Protein AF-A0A453GD63-F1 (afdb_monomer_lite)

pLDDT: mean 80.96, std 14.32, range [38.94, 97.94]

Organism: Aegilops tauschii subsp. strangulata (NCBI:txid200361)

Radius of gyration: 19.79 Å; chains: 1; bounding box: 45×37×70 Å

Structure (mmCIF, N/CA/C/O backbone):
data_AF-A0A453GD63-F1
#
_entry.id   AF-A0A453GD63-F1
#
loop_
_atom_site.group_PDB
_atom_site.id
_atom_site.type_symbol
_atom_site.label_atom_id
_atom_site.label_alt_id
_atom_site.label_comp_id
_atom_site.label_asym_id
_atom_site.label_entity_id
_atom_site.label_seq_id
_atom_site.pdbx_PDB_ins_code
_atom_site.Cartn_x
_atom_site.Cartn_y
_atom_site.Cartn_z
_atom_site.occupancy
_atom_site.B_iso_or_equiv
_atom_site.auth_seq_id
_atom_site.auth_comp_id
_atom_site.auth_asym_id
_atom_site.auth_atom_id
_atom_site.pdbx_PDB_model_num
ATOM 1 N N . ILE A 1 1 ? -10.190 11.606 -6.742 1.00 83.25 1 ILE A N 1
ATOM 2 C CA . ILE A 1 1 ? -8.767 11.688 -7.176 1.00 83.25 1 ILE A CA 1
ATOM 3 C C . ILE A 1 1 ? -8.035 10.387 -6.884 1.00 83.25 1 ILE A C 1
ATOM 5 O O . ILE A 1 1 ? -7.604 9.771 -7.841 1.00 83.25 1 ILE A O 1
ATOM 9 N N . LEU A 1 2 ? -7.949 9.932 -5.625 1.00 87.00 2 LEU A N 1
ATOM 10 C CA . LEU A 1 2 ? -7.254 8.677 -5.288 1.00 87.00 2 LEU A CA 1
ATOM 11 C C . LEU A 1 2 ? -7.749 7.470 -6.086 1.00 87.00 2 LEU A C 1
ATOM 13 O O . LEU A 1 2 ? -6.924 6.789 -6.671 1.00 87.00 2 LEU A O 1
ATOM 17 N N . HIS A 1 3 ? -9.067 7.285 -6.214 1.00 85.38 3 HIS A N 1
ATOM 18 C CA . HIS A 1 3 ? -9.626 6.236 -7.071 1.00 85.38 3 HIS A CA 1
ATOM 19 C C . HIS A 1 3 ? -9.090 6.304 -8.514 1.00 85.38 3 HIS A C 1
ATOM 21 O O . HIS A 1 3 ? -8.606 5.312 -9.027 1.00 85.38 3 HIS A O 1
ATOM 27 N N . PHE A 1 4 ? -9.053 7.482 -9.149 1.00 82.12 4 PHE A N 1
ATOM 28 C CA . PHE A 1 4 ? -8.477 7.629 -10.495 1.00 82.12 4 PHE A CA 1
ATOM 29 C C . PHE A 1 4 ? -6.975 7.328 -10.546 1.00 82.12 4 PHE A C 1
ATOM 31 O O . PHE A 1 4 ? -6.494 6.791 -11.537 1.00 82.12 4 PHE A O 1
ATOM 38 N N . ILE A 1 5 ? -6.235 7.673 -9.490 1.00 83.31 5 ILE A N 1
ATOM 39 C CA . ILE A 1 5 ? -4.812 7.342 -9.383 1.00 83.31 5 ILE A CA 1
ATOM 40 C C . ILE A 1 5 ? -4.626 5.831 -9.220 1.00 83.31 5 ILE A C 1
ATOM 42 O O . ILE A 1 5 ? -3.754 5.278 -9.867 1.00 83.31 5 ILE A O 1
ATOM 46 N N . HIS A 1 6 ? -5.446 5.148 -8.423 1.00 84.94 6 HIS A N 1
ATOM 47 C CA . HIS A 1 6 ? -5.398 3.690 -8.290 1.00 84.94 6 HIS A CA 1
ATOM 48 C C . HIS A 1 6 ? -5.798 2.990 -9.593 1.00 84.94 6 HIS A C 1
ATOM 50 O O . HIS A 1 6 ? -5.065 2.136 -10.079 1.00 84.94 6 HIS A O 1
ATOM 56 N N . MET A 1 7 ? -6.870 3.452 -10.236 1.00 78.50 7 MET A N 1
ATOM 57 C CA . MET A 1 7 ? -7.311 2.973 -11.546 1.00 78.50 7 MET A CA 1
ATOM 58 C C . MET A 1 7 ? -6.253 3.173 -12.631 1.00 78.50 7 MET A C 1
ATOM 60 O O . MET A 1 7 ? -6.129 2.338 -13.523 1.00 78.50 7 MET A O 1
ATOM 64 N N . ALA A 1 8 ? -5.448 4.242 -12.557 1.00 76.12 8 ALA A N 1
ATOM 65 C CA . ALA A 1 8 ? -4.337 4.436 -13.483 1.00 76.12 8 ALA A CA 1
ATOM 66 C C . ALA A 1 8 ? -3.312 3.296 -13.397 1.00 76.12 8 ALA A C 1
ATOM 68 O O . ALA A 1 8 ? -2.559 3.105 -14.349 1.00 76.12 8 ALA A O 1
ATOM 69 N N . TRP A 1 9 ? -3.293 2.521 -12.306 1.00 74.44 9 TRP A N 1
ATOM 70 C CA . TRP A 1 9 ? -2.456 1.341 -12.145 1.00 74.44 9 TRP A CA 1
ATOM 71 C C . TRP A 1 9 ? -3.028 0.051 -12.743 1.00 74.44 9 TRP A C 1
ATOM 73 O O . TRP A 1 9 ? -2.227 -0.842 -12.968 1.00 74.44 9 TRP A O 1
ATOM 83 N N . M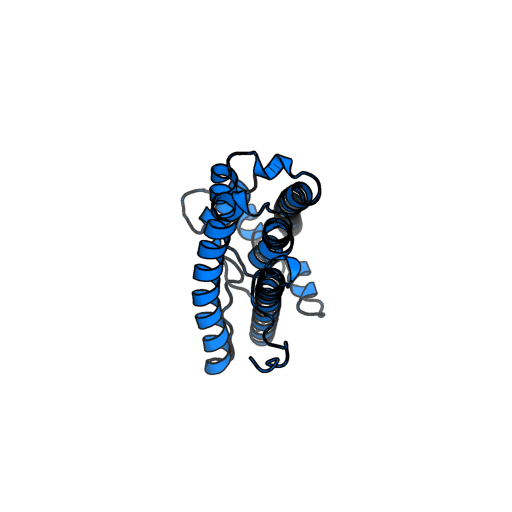ET A 1 10 ? -4.304 -0.026 -13.137 1.00 70.38 10 MET A N 1
ATOM 84 C CA . MET A 1 10 ? -4.915 -1.220 -13.761 1.00 70.38 10 MET A CA 1
ATOM 85 C C . MET A 1 10 ? -4.281 -1.595 -15.107 1.00 70.38 10 MET A C 1
ATOM 87 O O . MET A 1 10 ? -3.945 -0.720 -15.905 1.00 70.38 10 MET A O 1
ATOM 91 N N . ASP A 1 11 ? -4.149 -2.906 -15.367 1.00 57.91 11 ASP A N 1
ATOM 92 C CA . ASP A 1 11 ? -3.618 -3.460 -16.634 1.00 57.91 11 ASP A CA 1
ATOM 93 C C . ASP A 1 11 ? -4.591 -3.367 -17.808 1.00 57.91 11 ASP A C 1
ATOM 95 O O . ASP A 1 11 ? -4.340 -3.852 -18.909 1.00 57.91 11 ASP A O 1
ATOM 99 N N . HIS A 1 12 ? -5.793 -2.865 -17.569 1.00 53.25 12 HIS A N 1
ATOM 100 C CA . HIS A 1 12 ? -6.841 -3.034 -18.549 1.00 53.25 12 HIS A CA 1
ATOM 101 C C . HIS A 1 12 ? -6.707 -1.985 -19.645 1.00 53.25 12 HIS A C 1
ATOM 103 O O . HIS A 1 12 ? -6.589 -0.787 -19.387 1.00 53.25 12 HIS A O 1
ATOM 109 N N . SER A 1 13 ? -6.879 -2.462 -20.874 1.00 50.16 13 SER A N 1
ATOM 110 C CA . SER A 1 13 ? -7.232 -1.746 -22.104 1.00 50.16 13 SER A CA 1
ATOM 111 C C . SER A 1 13 ? -8.430 -0.779 -21.989 1.00 50.16 13 SER A C 1
ATOM 113 O O . SER A 1 13 ? -8.969 -0.346 -23.001 1.00 50.16 13 SER A O 1
ATOM 115 N N . ALA A 1 14 ? -8.905 -0.481 -20.777 1.00 47.62 14 ALA A N 1
ATOM 116 C CA . ALA A 1 14 ? -10.028 0.398 -20.487 1.00 47.62 14 ALA A CA 1
ATOM 117 C C . ALA A 1 14 ? -9.675 1.883 -20.657 1.00 47.62 14 ALA A C 1
ATOM 119 O O . ALA A 1 14 ? -10.577 2.703 -20.811 1.00 47.62 14 ALA A O 1
ATOM 120 N N . TYR A 1 15 ? -8.384 2.232 -20.661 1.00 55.31 15 TYR A N 1
ATOM 121 C CA . TYR A 1 15 ? -7.928 3.598 -20.885 1.00 55.31 15 TYR A CA 1
ATOM 122 C C . TYR A 1 15 ? -6.709 3.602 -21.807 1.00 55.31 15 TYR A C 1
ATOM 124 O O . TYR A 1 15 ? -5.664 3.055 -21.455 1.00 55.31 15 TYR A O 1
ATOM 132 N N . ASP A 1 16 ? -6.830 4.266 -22.961 1.00 67.19 16 ASP A N 1
ATOM 133 C CA . ASP A 1 16 ? -5.705 4.654 -23.822 1.00 67.19 16 ASP A CA 1
ATOM 134 C C . ASP A 1 16 ? -4.860 5.714 -23.093 1.00 67.19 16 ASP A C 1
ATOM 136 O O . ASP A 1 16 ? -4.880 6.910 -23.401 1.00 67.19 16 ASP A O 1
ATOM 140 N N . LEU A 1 17 ? -4.155 5.292 -22.038 1.00 74.75 17 LEU A N 1
ATOM 141 C CA . LEU A 1 17 ? -3.182 6.141 -21.371 1.00 74.75 17 LEU A CA 1
ATOM 142 C C . LEU A 1 17 ? -2.052 6.434 -22.363 1.00 74.75 17 LEU A C 1
ATOM 144 O O . LEU A 1 17 ? -1.488 5.496 -22.932 1.00 74.75 17 LEU A O 1
ATOM 148 N N . PRO A 1 18 ? -1.665 7.710 -22.541 1.00 82.31 18 PRO A N 1
ATOM 149 C CA . PRO A 1 18 ? -0.518 8.050 -23.366 1.00 82.31 18 PRO A CA 1
ATOM 150 C C . PRO A 1 18 ? 0.725 7.279 -22.913 1.00 82.31 18 PRO A C 1
ATOM 152 O O . PRO A 1 18 ? 0.955 7.141 -21.710 1.00 82.31 18 PRO A O 1
ATOM 155 N N . GLU A 1 19 ? 1.563 6.847 -23.857 1.00 79.38 19 GLU A N 1
ATOM 156 C CA . GLU A 1 19 ? 2.767 6.045 -23.579 1.00 79.38 19 GLU A CA 1
ATOM 157 C C . GLU A 1 19 ? 3.659 6.673 -22.497 1.00 79.38 19 GLU A C 1
ATOM 159 O O . GLU A 1 19 ? 4.180 5.997 -21.615 1.00 79.38 19 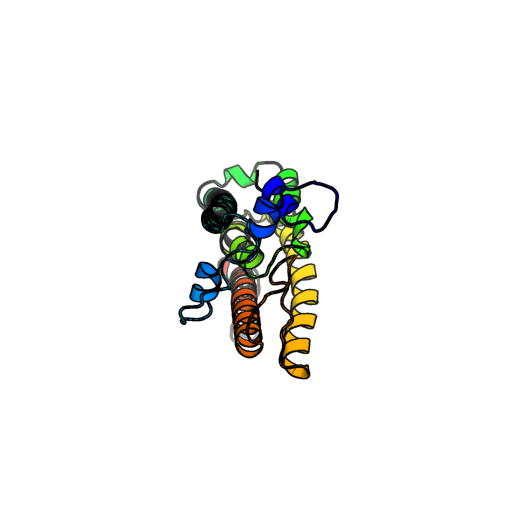GLU A O 1
ATOM 164 N N . ILE A 1 20 ? 3.751 8.004 -22.487 1.00 80.75 20 ILE A N 1
ATOM 165 C CA . ILE A 1 20 ? 4.497 8.742 -21.467 1.00 80.75 20 ILE A CA 1
ATOM 166 C C . ILE A 1 20 ? 3.957 8.521 -20.042 1.00 80.75 20 ILE A C 1
ATOM 168 O O . ILE A 1 20 ? 4.738 8.451 -19.100 1.00 80.75 20 ILE A O 1
ATOM 172 N N . VAL A 1 21 ? 2.637 8.377 -19.876 1.00 80.25 21 VAL A N 1
ATOM 173 C CA . VAL A 1 21 ? 1.991 8.094 -18.585 1.00 80.25 21 VAL A CA 1
ATOM 174 C C . VAL A 1 21 ? 2.174 6.627 -18.214 1.00 80.25 21 VAL A C 1
ATOM 176 O O . VAL A 1 21 ? 2.481 6.340 -17.060 1.00 80.25 21 VAL A O 1
ATOM 179 N N . ARG A 1 22 ? 2.067 5.703 -19.181 1.00 78.38 22 ARG A N 1
ATOM 180 C CA . ARG A 1 22 ? 2.387 4.284 -18.959 1.00 78.38 22 ARG A CA 1
ATOM 181 C C . ARG A 1 22 ? 3.817 4.103 -18.450 1.00 78.38 22 ARG A C 1
ATOM 183 O O . ARG A 1 22 ? 4.006 3.439 -17.437 1.00 78.38 22 ARG A O 1
ATOM 190 N N . ARG A 1 23 ? 4.803 4.746 -19.086 1.00 77.44 23 ARG A N 1
ATOM 191 C CA . ARG A 1 23 ? 6.208 4.707 -18.639 1.00 77.44 23 ARG A CA 1
ATOM 192 C C . ARG A 1 23 ? 6.407 5.405 -17.296 1.00 77.44 23 ARG A C 1
ATOM 194 O O . ARG A 1 23 ? 7.174 4.918 -16.478 1.00 77.44 23 ARG A O 1
ATOM 201 N N . ALA A 1 24 ? 5.692 6.500 -17.037 1.00 80.50 24 ALA A N 1
ATOM 202 C CA . ALA A 1 24 ? 5.795 7.244 -15.781 1.00 80.50 24 ALA A CA 1
ATOM 203 C C . ALA A 1 24 ? 5.256 6.487 -14.558 1.00 80.50 24 ALA A C 1
ATOM 205 O O . ALA A 1 24 ? 5.581 6.851 -13.429 1.00 80.50 24 ALA A O 1
ATOM 206 N N . LYS A 1 25 ? 4.440 5.446 -14.764 1.00 76.31 25 LYS A N 1
ATOM 207 C CA . LYS A 1 25 ? 4.042 4.533 -13.688 1.00 76.31 25 LYS A CA 1
ATOM 208 C C . LYS A 1 25 ? 5.210 3.681 -13.201 1.00 76.31 25 LYS A C 1
ATOM 210 O O . LYS A 1 25 ? 5.162 3.252 -12.063 1.00 76.31 25 LYS A O 1
ATOM 215 N N . LEU A 1 26 ? 6.218 3.413 -14.033 1.00 74.31 26 LEU A N 1
ATOM 216 C CA . LEU A 1 26 ? 7.343 2.550 -13.673 1.00 74.31 26 LEU A CA 1
ATOM 217 C C . LEU A 1 26 ? 8.236 3.217 -12.619 1.00 74.31 26 LEU A C 1
ATOM 219 O O . LEU A 1 26 ? 8.368 4.443 -12.586 1.00 74.31 26 LEU A O 1
ATOM 223 N N . MET A 1 27 ? 8.889 2.398 -11.788 1.00 70.44 27 MET A N 1
ATOM 224 C CA . MET A 1 27 ? 9.898 2.883 -10.845 1.00 70.44 27 MET A CA 1
ATOM 225 C C . MET A 1 27 ? 11.015 3.608 -11.600 1.00 70.44 27 MET A C 1
ATOM 227 O O . MET A 1 27 ? 11.624 3.035 -12.506 1.00 70.44 27 MET A O 1
ATOM 231 N N . SER A 1 28 ? 11.310 4.852 -11.227 1.00 68.88 28 SER A N 1
ATOM 232 C CA . SER A 1 28 ? 12.388 5.602 -11.867 1.00 68.88 28 SER A CA 1
ATOM 233 C C . SER A 1 28 ? 13.764 5.153 -11.371 1.00 68.88 28 SER A C 1
ATOM 235 O O . SER A 1 28 ? 13.905 4.545 -10.307 1.00 68.88 28 SER A O 1
ATOM 237 N N . THR A 1 29 ? 14.816 5.474 -12.129 1.00 66.25 29 THR A N 1
ATOM 238 C CA . THR A 1 29 ? 16.216 5.238 -11.719 1.00 66.25 29 THR A CA 1
ATOM 239 C C . THR A 1 29 ? 16.514 5.806 -10.337 1.00 66.25 29 THR A C 1
ATOM 241 O O . THR A 1 29 ? 17.193 5.164 -9.536 1.00 66.25 29 THR A O 1
ATOM 244 N N . MET A 1 30 ? 15.979 6.994 -10.049 1.00 66.69 30 MET A N 1
ATOM 245 C CA . MET A 1 30 ? 16.125 7.662 -8.761 1.00 66.69 30 MET A CA 1
ATOM 246 C C . MET A 1 30 ? 15.518 6.819 -7.639 1.00 66.69 30 MET A C 1
ATOM 248 O O . MET A 1 30 ? 16.145 6.622 -6.604 1.00 66.69 30 MET A O 1
ATOM 252 N N . GLU A 1 31 ? 14.331 6.260 -7.845 1.00 69.75 31 GLU A N 1
ATOM 253 C CA . GLU A 1 31 ? 13.689 5.399 -6.853 1.00 69.75 31 GLU A CA 1
ATOM 254 C C . GLU A 1 31 ? 14.456 4.096 -6.657 1.00 69.75 31 GLU A C 1
ATOM 256 O O . GLU A 1 31 ? 14.734 3.728 -5.518 1.00 69.75 31 GLU A O 1
ATOM 261 N N . ILE A 1 32 ? 14.894 3.451 -7.740 1.00 72.19 32 ILE A N 1
ATOM 262 C CA . ILE A 1 32 ? 15.748 2.259 -7.658 1.00 72.19 32 ILE A CA 1
ATOM 263 C C . ILE A 1 32 ? 17.015 2.575 -6.854 1.00 72.19 32 ILE A C 1
ATOM 265 O O . ILE A 1 32 ? 17.428 1.758 -6.033 1.00 72.19 32 ILE A O 1
ATOM 269 N N . SER A 1 33 ? 17.592 3.773 -7.014 1.00 68.62 33 SER A N 1
ATOM 270 C CA . SER A 1 33 ? 18.778 4.192 -6.257 1.00 68.62 33 SER A CA 1
ATOM 271 C C . SER A 1 33 ? 18.527 4.362 -4.750 1.00 68.62 33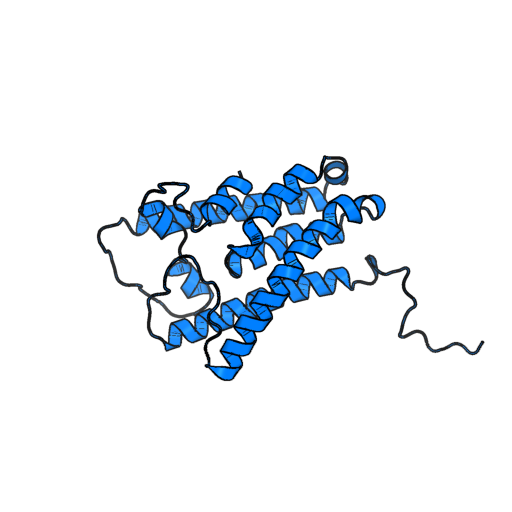 SER A C 1
ATOM 273 O O . SER A 1 33 ? 19.447 4.217 -3.947 1.00 68.62 33 SER A O 1
ATOM 275 N N . THR A 1 34 ? 17.275 4.599 -4.331 1.00 73.25 34 THR A N 1
ATOM 276 C CA . THR A 1 34 ? 16.920 4.618 -2.897 1.00 73.25 34 THR A CA 1
ATOM 277 C C . THR A 1 34 ? 16.924 3.223 -2.271 1.00 73.25 34 THR A C 1
ATOM 279 O O . THR A 1 34 ? 17.143 3.101 -1.068 1.00 73.25 34 THR A O 1
ATOM 282 N N . PHE A 1 35 ? 16.716 2.175 -3.075 1.00 71.56 35 PHE A N 1
ATOM 283 C CA . PHE A 1 35 ? 16.782 0.776 -2.638 1.00 71.56 35 PHE A CA 1
ATOM 284 C C . PHE A 1 35 ? 18.181 0.180 -2.821 1.00 71.56 35 PHE A C 1
ATOM 286 O O . PHE A 1 35 ? 18.656 -0.601 -2.001 1.00 71.56 35 PHE A O 1
ATOM 293 N N . LEU A 1 36 ? 18.855 0.556 -3.904 1.00 72.31 36 LEU A N 1
ATOM 294 C CA . LEU A 1 36 ? 20.179 0.093 -4.282 1.00 72.31 36 LEU A CA 1
ATOM 295 C C . LEU A 1 36 ? 21.100 1.312 -4.270 1.00 72.31 36 LEU A C 1
ATOM 297 O O . LEU A 1 36 ? 21.053 2.088 -5.213 1.00 72.31 36 LEU A O 1
ATOM 301 N N . ALA A 1 37 ? 21.918 1.485 -3.229 1.00 60.91 37 ALA A N 1
ATOM 302 C CA . ALA A 1 37 ? 22.770 2.663 -2.980 1.00 60.91 37 ALA A CA 1
ATOM 303 C C . ALA A 1 37 ? 23.876 2.958 -4.037 1.00 60.91 37 ALA A C 1
ATOM 305 O O . ALA A 1 37 ? 24.914 3.532 -3.718 1.00 60.91 37 ALA A O 1
ATOM 306 N N . GLU A 1 38 ? 23.686 2.563 -5.294 1.00 57.41 38 GLU A N 1
ATOM 307 C CA . GLU A 1 38 ? 24.621 2.673 -6.408 1.00 57.41 38 GLU A CA 1
ATOM 308 C C . GLU A 1 38 ? 24.034 3.542 -7.532 1.00 57.41 38 GLU A C 1
ATOM 310 O O . GLU A 1 38 ? 22.848 3.455 -7.858 1.00 57.41 38 GLU A O 1
ATOM 315 N N . ASN A 1 39 ? 24.889 4.355 -8.164 1.00 49.41 39 ASN A N 1
ATOM 316 C CA . ASN A 1 39 ? 24.538 5.163 -9.333 1.00 49.41 39 ASN A CA 1
ATOM 317 C C . ASN A 1 39 ? 24.128 4.252 -10.499 1.00 49.41 39 ASN A C 1
ATOM 319 O O . ASN A 1 39 ? 24.974 3.660 -11.168 1.00 49.41 39 ASN A O 1
ATOM 323 N N . ASN A 1 40 ? 22.824 4.153 -10.747 1.00 47.44 40 ASN A N 1
ATOM 324 C CA . ASN A 1 40 ? 22.262 3.381 -11.847 1.00 47.44 40 ASN A CA 1
ATOM 325 C C . ASN A 1 40 ? 21.732 4.330 -12.924 1.00 47.44 40 ASN A C 1
ATOM 327 O O . ASN A 1 40 ? 20.628 4.860 -12.817 1.00 47.44 40 ASN A O 1
ATOM 331 N N . THR A 1 41 ? 22.505 4.520 -13.989 1.00 45.34 41 THR A N 1
ATOM 332 C CA . THR A 1 41 ? 21.972 4.951 -15.282 1.00 45.34 41 THR A CA 1
ATOM 333 C C . THR A 1 41 ? 21.250 3.757 -15.914 1.00 45.34 41 THR A C 1
ATOM 335 O O . THR A 1 41 ? 21.889 2.810 -16.368 1.00 45.34 41 THR A O 1
ATOM 338 N N . LEU A 1 42 ? 19.911 3.767 -15.913 1.00 45.22 42 LEU A N 1
ATOM 339 C CA . LEU A 1 42 ? 19.145 2.982 -16.892 1.00 45.22 42 LEU A CA 1
ATOM 340 C C . LEU A 1 42 ? 19.432 3.555 -18.293 1.00 45.22 42 LEU A C 1
ATOM 342 O O . LEU A 1 42 ? 19.750 4.744 -18.391 1.00 45.22 42 LEU A O 1
ATOM 346 N N . PRO A 1 43 ? 19.386 2.735 -19.358 1.00 45.38 43 PRO A N 1
ATOM 347 C CA . PRO A 1 43 ? 19.769 3.173 -20.693 1.00 45.38 43 PRO A CA 1
ATOM 348 C C . PRO A 1 43 ? 18.922 4.360 -21.161 1.00 45.38 43 PRO A C 1
ATOM 350 O O . PRO A 1 43 ? 17.713 4.423 -20.940 1.00 45.38 43 PRO A O 1
ATOM 353 N N . ASP A 1 44 ? 19.613 5.311 -21.781 1.00 45.78 44 ASP A N 1
ATOM 354 C CA . ASP A 1 44 ? 19.074 6.560 -22.298 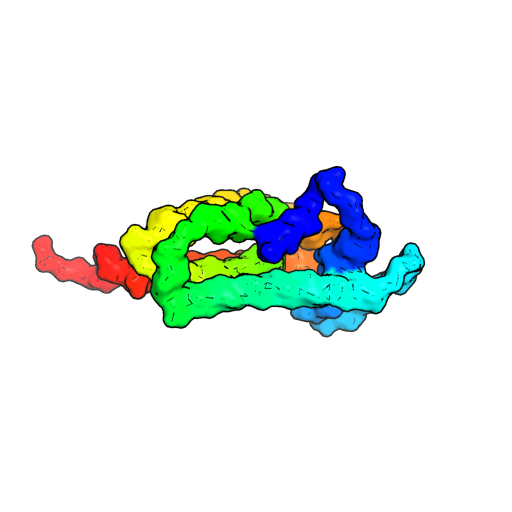1.00 45.78 44 ASP A CA 1
ATOM 355 C C . ASP A 1 44 ? 18.222 6.296 -23.557 1.00 45.78 44 ASP A C 1
ATOM 357 O O . ASP A 1 44 ? 18.706 5.740 -24.540 1.00 45.78 44 ASP A O 1
ATOM 361 N N . ASN A 1 45 ? 16.957 6.716 -23.482 1.00 47.50 45 ASN A N 1
ATOM 362 C CA . ASN A 1 45 ? 16.022 7.058 -24.561 1.00 47.50 45 ASN A CA 1
ATOM 363 C C . ASN A 1 45 ? 15.752 6.077 -25.728 1.00 47.50 45 ASN A C 1
ATOM 365 O O . ASN A 1 45 ? 16.405 6.120 -26.767 1.00 47.50 45 ASN A O 1
ATOM 369 N N . ASP A 1 46 ? 14.572 5.441 -25.680 1.00 54.94 46 ASP A N 1
ATOM 370 C CA . ASP A 1 46 ? 13.819 4.968 -26.863 1.00 54.94 46 ASP A CA 1
ATOM 371 C C . ASP A 1 46 ? 12.967 6.095 -27.509 1.00 54.94 46 ASP A C 1
ATOM 373 O O . ASP A 1 46 ? 11.876 5.856 -28.026 1.00 54.94 46 ASP A O 1
ATOM 377 N N . GLY A 1 47 ? 13.405 7.358 -27.421 1.00 57.75 47 GLY A N 1
ATOM 378 C CA . GLY A 1 47 ? 12.716 8.517 -28.015 1.00 57.75 47 GLY A CA 1
ATOM 379 C C . GLY A 1 47 ? 11.567 9.135 -27.198 1.00 57.75 47 GLY A C 1
ATOM 380 O O . GLY A 1 47 ? 10.932 10.077 -27.674 1.00 57.75 47 GLY A O 1
ATOM 381 N N . VAL A 1 48 ? 11.300 8.663 -25.974 1.00 64.50 48 VAL A N 1
ATOM 382 C CA . VAL A 1 48 ? 10.329 9.280 -25.047 1.00 64.50 48 VAL A CA 1
ATOM 383 C C . VAL A 1 48 ? 11.071 10.129 -24.019 1.00 64.50 48 VAL A C 1
ATOM 385 O O . VAL A 1 48 ? 11.859 9.588 -23.257 1.00 64.50 48 VAL A O 1
ATOM 388 N N . ASP A 1 49 ? 10.759 11.429 -23.955 1.00 77.38 49 ASP A N 1
ATOM 389 C CA . ASP A 1 49 ? 11.336 12.426 -23.036 1.00 77.38 49 ASP A CA 1
ATOM 390 C C . ASP A 1 49 ? 11.426 11.925 -21.577 1.00 77.38 49 ASP A C 1
ATOM 392 O O . ASP A 1 49 ? 10.478 12.040 -20.795 1.00 77.38 49 ASP A O 1
ATOM 396 N N . ALA A 1 50 ? 12.580 11.351 -21.221 1.00 75.19 50 ALA A N 1
ATOM 397 C CA . ALA A 1 50 ? 12.828 10.709 -19.932 1.00 75.19 50 ALA A CA 1
ATOM 398 C C . ALA A 1 50 ? 12.693 11.682 -18.750 1.00 75.19 50 ALA A C 1
ATOM 400 O O . ALA A 1 50 ? 12.207 11.297 -17.686 1.00 75.19 50 ALA A O 1
ATOM 401 N N . ILE A 1 51 ? 13.057 12.954 -18.951 1.00 79.19 51 ILE A N 1
ATOM 402 C CA . ILE A 1 51 ? 12.898 14.014 -17.946 1.00 79.19 51 ILE A CA 1
ATOM 403 C C . ILE A 1 51 ? 11.412 14.215 -17.663 1.00 79.19 51 ILE A C 1
ATOM 405 O O . ILE A 1 51 ? 10.983 14.274 -16.508 1.00 79.19 51 ILE A O 1
ATOM 409 N N . ARG A 1 52 ? 10.602 14.289 -18.720 1.00 82.81 52 ARG A N 1
ATOM 410 C CA . ARG A 1 52 ? 9.156 14.450 -18.588 1.00 82.81 52 ARG A CA 1
ATOM 411 C C . ARG A 1 52 ? 8.484 13.206 -18.004 1.00 82.81 52 ARG A C 1
ATOM 413 O O . ARG A 1 52 ? 7.561 13.363 -17.208 1.00 82.81 52 ARG A O 1
ATOM 420 N N . VAL A 1 53 ? 8.943 11.999 -18.341 1.00 82.56 53 VAL A N 1
ATOM 421 C CA . VAL A 1 53 ? 8.470 10.741 -17.729 1.00 82.56 53 VAL A CA 1
ATOM 422 C C . VAL A 1 53 ? 8.721 10.741 -16.219 1.00 82.56 53 VAL A C 1
ATOM 424 O O . VAL A 1 53 ? 7.782 10.525 -15.454 1.00 82.56 53 VAL A O 1
ATOM 427 N N . ASP A 1 54 ? 9.945 11.048 -15.776 1.00 79.88 54 ASP A N 1
ATOM 428 C CA . ASP A 1 54 ? 10.288 11.082 -14.345 1.00 79.88 54 ASP A CA 1
ATOM 429 C C . ASP A 1 54 ? 9.514 12.177 -13.591 1.00 79.88 54 ASP A C 1
ATOM 431 O O . ASP A 1 54 ? 9.008 11.948 -12.486 1.00 79.88 54 ASP A O 1
ATOM 435 N N . ALA A 1 55 ? 9.324 13.345 -14.215 1.00 85.06 55 ALA A N 1
ATOM 436 C CA . ALA A 1 55 ? 8.516 14.423 -13.651 1.00 85.06 55 ALA A CA 1
ATOM 437 C C . ALA A 1 55 ? 7.042 14.013 -13.471 1.00 85.06 55 ALA A C 1
ATOM 439 O O . ALA A 1 55 ? 6.449 14.293 -12.424 1.00 85.06 55 ALA A O 1
ATOM 440 N N . ILE A 1 56 ? 6.452 13.324 -14.458 1.00 86.56 56 ILE A N 1
ATOM 441 C CA . ILE A 1 56 ? 5.082 12.796 -14.363 1.00 86.56 56 ILE A CA 1
ATOM 442 C C . ILE A 1 56 ? 5.004 11.730 -13.269 1.00 86.56 56 ILE A C 1
ATOM 444 O O . ILE A 1 56 ? 4.114 11.815 -12.422 1.00 86.56 56 ILE A O 1
ATOM 448 N N . GLY A 1 57 ? 5.940 10.778 -13.229 1.00 82.94 57 GLY A N 1
ATOM 449 C CA . GLY A 1 57 ? 5.957 9.714 -12.220 1.00 82.94 57 GLY A CA 1
ATOM 450 C C . GLY A 1 57 ? 6.061 10.283 -10.807 1.00 82.94 57 GLY A C 1
ATOM 451 O O . GLY A 1 57 ? 5.265 9.958 -9.924 1.00 82.94 57 GLY A O 1
ATOM 452 N N . THR A 1 58 ? 6.957 11.252 -10.613 1.00 85.75 58 THR A N 1
ATOM 453 C CA . THR A 1 58 ? 7.090 11.996 -9.355 1.00 85.75 58 THR A CA 1
ATOM 454 C C . THR A 1 58 ? 5.804 12.732 -8.982 1.00 85.75 58 THR A C 1
ATOM 456 O O . THR A 1 58 ? 5.417 12.736 -7.812 1.00 85.75 58 THR A O 1
ATOM 459 N N . CYS A 1 59 ? 5.117 13.342 -9.949 1.00 88.75 59 CYS A N 1
ATOM 460 C CA . CYS A 1 59 ? 3.845 14.020 -9.713 1.00 88.75 59 CYS A CA 1
ATOM 461 C C . CYS A 1 59 ? 2.745 13.039 -9.276 1.00 88.75 59 CYS A C 1
ATOM 463 O O . CYS A 1 59 ? 2.100 13.267 -8.251 1.00 88.75 59 CYS A O 1
ATOM 465 N N . LEU A 1 60 ? 2.578 11.919 -9.989 1.00 87.06 60 LEU A N 1
ATOM 466 C CA . LEU A 1 60 ? 1.589 10.884 -9.663 1.00 87.06 60 LEU A CA 1
ATOM 467 C C . LEU A 1 60 ? 1.801 10.335 -8.247 1.00 87.06 60 LEU A C 1
ATOM 469 O O . LEU A 1 60 ? 0.851 10.254 -7.465 1.00 87.06 60 LEU A O 1
ATOM 473 N N . ARG A 1 61 ? 3.055 10.044 -7.878 1.00 86.44 61 ARG A N 1
ATOM 474 C CA . ARG A 1 61 ? 3.408 9.599 -6.521 1.00 86.44 61 ARG A CA 1
ATOM 475 C C . ARG A 1 61 ? 3.099 10.643 -5.462 1.00 86.44 61 ARG A C 1
ATOM 477 O O . ARG A 1 61 ? 2.523 10.300 -4.434 1.00 86.44 61 ARG A O 1
ATOM 484 N N . LYS A 1 62 ? 3.438 11.912 -5.710 1.00 90.25 62 LYS A N 1
ATOM 485 C CA . LYS A 1 62 ? 3.132 13.006 -4.777 1.00 90.25 62 LYS A CA 1
ATOM 486 C C . LYS A 1 62 ? 1.629 13.142 -4.562 1.00 90.25 62 LYS A C 1
ATOM 488 O O . LYS A 1 62 ? 1.200 13.178 -3.418 1.00 90.25 62 LYS A O 1
ATOM 493 N N . ILE A 1 63 ? 0.829 13.144 -5.631 1.00 91.25 63 ILE A N 1
ATOM 494 C CA . ILE A 1 63 ? -0.640 13.202 -5.533 1.00 91.25 63 ILE A CA 1
ATOM 495 C C . ILE A 1 63 ? -1.164 12.042 -4.678 1.00 91.25 63 ILE A C 1
ATOM 497 O O . ILE A 1 63 ? -1.973 12.256 -3.773 1.00 91.25 63 ILE A O 1
ATOM 501 N N . ARG A 1 64 ? -0.673 10.826 -4.941 1.00 90.06 64 ARG A N 1
ATOM 502 C CA . ARG A 1 64 ? -1.028 9.608 -4.206 1.00 90.06 64 ARG A CA 1
ATOM 503 C C . ARG A 1 64 ? -0.704 9.722 -2.714 1.00 90.06 64 ARG A C 1
ATOM 505 O O . ARG A 1 64 ? -1.592 9.605 -1.876 1.00 90.06 64 ARG A O 1
ATOM 512 N N . GLU A 1 65 ? 0.555 9.991 -2.384 1.00 92.38 65 GLU A N 1
ATOM 513 C CA . GLU A 1 65 ? 1.042 10.061 -1.002 1.00 92.38 65 GLU A CA 1
ATOM 514 C C . GLU A 1 65 ? 0.417 11.222 -0.225 1.00 92.38 65 GLU A C 1
ATOM 516 O O . GLU A 1 65 ? 0.085 11.071 0.949 1.00 92.38 65 GLU A O 1
ATOM 521 N N . THR A 1 66 ? 0.194 12.369 -0.874 1.00 95.06 66 THR A N 1
ATOM 522 C CA . THR A 1 66 ? -0.571 13.471 -0.281 1.00 95.06 66 THR A CA 1
ATOM 523 C C . THR A 1 66 ? -2.000 13.037 0.028 1.00 95.06 66 THR A C 1
ATOM 525 O O . THR A 1 66 ? -2.476 13.308 1.126 1.00 95.06 66 THR A O 1
ATOM 528 N N . GLY A 1 67 ? -2.671 12.324 -0.880 1.00 93.62 67 GLY A N 1
ATOM 529 C CA . GLY A 1 67 ? -4.014 11.801 -0.625 1.00 93.62 67 GLY A CA 1
ATOM 530 C C . GLY A 1 67 ? -4.063 10.854 0.578 1.00 93.62 67 GLY A C 1
ATOM 531 O O . GLY A 1 67 ? -4.933 11.007 1.433 1.00 93.62 67 GLY A O 1
ATOM 532 N N . TYR A 1 68 ? -3.101 9.935 0.697 1.00 94.50 68 TYR A N 1
ATOM 533 C CA . TYR A 1 68 ? -3.007 9.030 1.850 1.00 94.50 68 TYR A CA 1
ATOM 534 C C . TYR A 1 68 ? -2.768 9.768 3.158 1.00 94.50 68 TYR A C 1
ATOM 536 O O . TYR A 1 68 ? -3.456 9.507 4.145 1.00 94.50 68 TYR A O 1
ATOM 544 N N . ASN A 1 69 ? -1.839 10.726 3.144 1.00 94.44 69 ASN A N 1
ATOM 545 C CA . ASN A 1 69 ? -1.550 11.567 4.297 1.00 94.44 69 ASN A CA 1
ATOM 546 C C . ASN A 1 69 ? -2.770 12.370 4.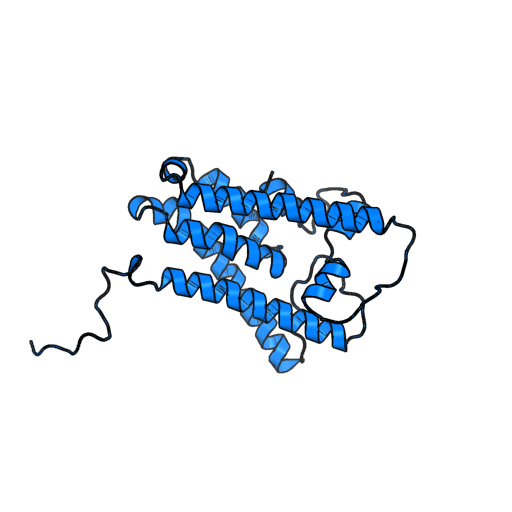737 1.00 94.44 69 ASN A C 1
ATOM 548 O O . ASN A 1 69 ? -3.030 12.452 5.931 1.00 94.44 69 ASN A O 1
ATOM 552 N N . VAL A 1 70 ? -3.535 12.943 3.803 1.00 92.75 70 VAL A N 1
ATOM 553 C CA . VAL A 1 70 ? -4.759 13.684 4.140 1.00 92.75 70 VAL A CA 1
ATOM 554 C C . VAL A 1 70 ? -5.756 12.773 4.852 1.00 92.75 70 VAL A C 1
ATOM 556 O O . VAL A 1 70 ? -6.252 13.153 5.907 1.00 92.75 70 VAL A O 1
ATOM 559 N N . ILE A 1 71 ? -5.996 11.557 4.348 1.00 91.25 71 ILE A N 1
ATOM 560 C CA . ILE A 1 71 ? -6.907 10.605 5.008 1.00 91.25 71 ILE A CA 1
ATOM 561 C C . ILE A 1 71 ? -6.391 10.235 6.405 1.00 91.25 71 ILE A C 1
ATOM 563 O O . ILE A 1 71 ? -7.149 10.295 7.374 1.00 91.25 71 ILE A O 1
ATOM 567 N N . GLY A 1 72 ? -5.103 9.903 6.531 1.00 92.81 72 GLY A N 1
ATOM 568 C CA . GLY A 1 72 ? -4.505 9.549 7.818 1.00 92.81 72 GLY A CA 1
ATOM 569 C C . GLY A 1 72 ? -4.535 10.690 8.838 1.00 92.81 72 GLY A C 1
ATOM 570 O O . GLY A 1 72 ? -4.818 10.471 10.016 1.00 92.81 72 GLY A O 1
ATOM 571 N N . LEU A 1 73 ? -4.305 11.926 8.389 1.00 91.62 73 LEU A N 1
ATOM 572 C CA . LEU A 1 73 ? -4.417 13.122 9.222 1.00 91.62 73 LEU A CA 1
ATOM 573 C C . LEU A 1 73 ? -5.861 13.385 9.640 1.00 91.62 73 LEU A C 1
ATOM 575 O O . LEU A 1 73 ? -6.091 13.717 10.800 1.00 91.62 73 LEU A O 1
ATOM 579 N N . CYS A 1 74 ? -6.830 13.208 8.741 1.00 90.31 74 CYS A N 1
ATOM 580 C CA . CYS A 1 74 ? -8.241 13.330 9.090 1.00 90.31 74 CYS A CA 1
ATOM 581 C C . CYS A 1 74 ? -8.640 12.315 10.167 1.00 90.31 74 CYS A C 1
ATOM 583 O O . CYS A 1 74 ? -9.283 12.712 11.133 1.00 90.31 74 CYS A O 1
ATOM 585 N N . ALA A 1 75 ? -8.192 11.058 10.058 1.00 89.81 75 ALA A N 1
ATOM 586 C CA . ALA A 1 75 ? -8.425 10.035 11.080 1.00 89.81 75 ALA A CA 1
ATOM 587 C C . ALA A 1 75 ? -7.854 10.434 12.453 1.00 89.81 75 ALA A C 1
ATOM 589 O O . ALA A 1 75 ? -8.507 10.234 13.472 1.00 89.81 75 ALA A O 1
ATOM 590 N N . ASN A 1 76 ? -6.658 11.029 12.480 1.00 85.94 76 ASN A N 1
ATOM 591 C CA . ASN A 1 76 ? -5.976 11.428 13.714 1.00 85.94 76 ASN A CA 1
ATOM 592 C C . ASN A 1 76 ? -6.571 12.698 14.358 1.00 85.94 76 ASN A C 1
ATOM 594 O O . ASN A 1 76 ? -6.765 12.761 15.569 1.00 85.94 76 ASN A O 1
ATOM 598 N N . VAL A 1 77 ? -6.853 13.731 13.558 1.00 79.31 77 VAL A N 1
ATOM 599 C CA . VAL A 1 77 ? -7.205 15.074 14.058 1.00 79.31 77 VAL A CA 1
ATOM 600 C C . VAL A 1 77 ? -8.712 15.245 14.263 1.00 79.31 77 VAL A C 1
ATOM 602 O O . VAL A 1 77 ? -9.129 15.996 15.144 1.00 79.31 77 VAL A O 1
ATOM 605 N N . GLY A 1 78 ? -9.546 14.569 13.468 1.00 65.69 78 GLY A N 1
ATOM 606 C CA . GLY A 1 78 ? -10.989 14.787 13.459 1.00 65.69 78 GLY A CA 1
ATOM 607 C C . GLY A 1 78 ? -11.767 13.486 13.543 1.00 65.69 78 GLY A C 1
ATOM 608 O O . GLY A 1 78 ? -11.937 12.802 12.542 1.00 65.69 78 GLY A O 1
ATOM 609 N N . ARG A 1 79 ? -12.368 13.197 14.706 1.00 72.12 79 ARG A N 1
ATOM 610 C CA . ARG A 1 79 ? -13.338 12.090 14.831 1.00 72.12 79 ARG A CA 1
ATOM 611 C C . ARG A 1 79 ? -14.530 12.228 13.872 1.00 72.12 79 ARG A C 1
ATOM 613 O O . ARG A 1 79 ? -15.182 11.238 13.574 1.00 72.12 79 ARG A O 1
ATOM 620 N N . SER A 1 80 ? -14.770 13.432 13.348 1.00 82.19 80 SER A N 1
ATOM 621 C CA . SER A 1 80 ? -15.821 13.730 12.374 1.00 82.19 80 SER A CA 1
ATOM 622 C C . SER A 1 80 ? -15.675 13.001 11.040 1.00 82.19 80 SER A C 1
ATOM 624 O O . SER A 1 80 ? -16.683 12.842 10.358 1.00 82.19 80 SER A O 1
ATOM 626 N N . ILE A 1 81 ? -14.477 12.533 10.652 1.00 87.12 81 ILE A N 1
ATOM 627 C CA . ILE A 1 81 ? -14.353 11.720 9.430 1.00 87.12 81 ILE A CA 1
ATOM 628 C C . ILE A 1 81 ? -15.149 10.417 9.548 1.00 87.12 81 ILE A C 1
ATOM 630 O O . ILE A 1 81 ? -15.749 9.994 8.570 1.00 87.12 81 ILE A O 1
ATOM 634 N N . PHE A 1 82 ? -15.227 9.838 10.750 1.00 89.44 82 PHE A N 1
ATOM 635 C CA . PHE A 1 82 ? -15.952 8.592 11.010 1.00 89.44 82 PHE A CA 1
ATOM 636 C C . PHE A 1 82 ? -17.475 8.773 11.084 1.00 89.44 82 PHE A C 1
ATOM 638 O O . PHE A 1 82 ? -18.198 7.788 11.196 1.00 89.44 82 PHE A O 1
ATOM 645 N N . GLU A 1 83 ? -17.964 10.015 11.006 1.00 88.25 83 GLU A N 1
ATOM 646 C CA . GLU A 1 83 ? -19.393 10.315 10.845 1.00 88.25 83 GLU A CA 1
ATOM 647 C C . GLU A 1 83 ? -19.819 10.380 9.371 1.00 88.25 83 GLU A C 1
ATOM 649 O O . GLU A 1 83 ? -21.006 10.514 9.074 1.00 88.25 83 GLU A O 1
ATOM 654 N N . LEU A 1 84 ? -18.861 10.314 8.441 1.00 86.94 84 LEU A N 1
ATOM 655 C CA . LEU A 1 84 ? -19.138 10.222 7.012 1.00 86.94 84 LEU A CA 1
ATOM 656 C C . LEU A 1 84 ? -19.464 8.778 6.612 1.00 86.94 84 LEU A C 1
ATOM 658 O O . LEU A 1 84 ? -19.138 7.830 7.322 1.00 86.94 84 LEU A O 1
ATOM 662 N N . ASP A 1 85 ? -20.064 8.622 5.434 1.00 86.19 85 ASP A N 1
ATOM 663 C CA . ASP A 1 85 ? -20.275 7.316 4.809 1.00 86.19 85 ASP A CA 1
ATOM 664 C C . ASP A 1 85 ? -18.929 6.709 4.373 1.00 86.19 85 ASP A C 1
ATOM 666 O O . ASP A 1 85 ? -18.210 7.279 3.539 1.00 86.19 85 ASP A O 1
ATOM 670 N N . SER A 1 86 ? -18.590 5.545 4.935 1.00 87.31 86 SER A N 1
ATOM 671 C CA . SER A 1 86 ? -17.336 4.844 4.647 1.00 87.31 86 SER A CA 1
ATOM 672 C C . SER A 1 86 ? -17.297 4.221 3.249 1.00 87.31 86 SER A C 1
ATOM 674 O O . SER A 1 86 ? -16.210 3.926 2.747 1.00 87.31 86 SER A O 1
ATOM 676 N N . SER A 1 87 ? -18.442 4.045 2.580 1.00 86.12 87 SER A N 1
ATOM 677 C CA . SER A 1 87 ? -18.542 3.331 1.300 1.00 86.12 87 SER A CA 1
ATOM 678 C C . SER A 1 87 ? -17.661 3.947 0.209 1.00 86.12 87 SER A C 1
ATOM 680 O O . SER A 1 87 ? -16.962 3.229 -0.511 1.00 86.12 87 SER A O 1
ATOM 682 N N . LEU A 1 88 ? -17.614 5.281 0.140 1.00 79.94 88 LEU A N 1
ATOM 683 C CA . LEU A 1 88 ? -16.777 6.023 -0.804 1.00 79.94 88 LEU A CA 1
ATOM 684 C C . LEU A 1 88 ? -15.283 5.823 -0.527 1.00 79.94 88 LEU A C 1
ATOM 686 O O . LEU A 1 88 ? -14.489 5.731 -1.466 1.00 79.94 88 LEU A O 1
ATOM 690 N N . PHE A 1 89 ? -14.896 5.741 0.748 1.00 83.12 89 PHE A N 1
ATOM 691 C CA . PHE A 1 89 ? -13.510 5.509 1.156 1.00 83.12 89 PHE A CA 1
ATOM 692 C C . PHE A 1 89 ? -13.096 4.074 0.869 1.00 83.12 89 PHE A C 1
ATOM 694 O O . PHE A 1 89 ? -12.067 3.855 0.235 1.00 83.12 89 PHE A O 1
ATOM 701 N N . ASN A 1 90 ? -13.928 3.113 1.266 1.00 84.31 90 ASN A N 1
ATOM 702 C CA . ASN A 1 90 ? -13.706 1.696 1.022 1.00 84.31 90 ASN A CA 1
ATOM 703 C C . ASN A 1 90 ? -13.522 1.444 -0.475 1.00 84.31 90 ASN A C 1
ATOM 705 O O . ASN A 1 90 ? -12.480 0.944 -0.894 1.00 84.31 90 ASN A O 1
ATOM 709 N N . HIS A 1 91 ? -14.460 1.907 -1.302 1.00 83.56 91 HIS A N 1
ATOM 710 C CA . HIS A 1 91 ? -14.346 1.748 -2.746 1.00 83.56 91 HIS A CA 1
ATOM 711 C C . HIS A 1 91 ? -13.069 2.397 -3.303 1.00 83.56 91 HIS A C 1
ATOM 713 O O . HIS A 1 91 ? -12.326 1.762 -4.043 1.00 83.56 91 HIS A O 1
ATOM 719 N N . ALA A 1 92 ? -12.755 3.636 -2.916 1.00 85.19 92 ALA A N 1
ATOM 720 C CA . ALA A 1 92 ? -11.576 4.318 -3.440 1.00 85.19 92 ALA A CA 1
ATOM 721 C C . ALA A 1 92 ? -10.244 3.689 -2.995 1.00 85.19 92 ALA A C 1
ATOM 723 O O . ALA A 1 92 ? -9.266 3.787 -3.736 1.00 85.19 92 ALA A O 1
ATOM 724 N N . LEU A 1 93 ? -10.175 3.096 -1.799 1.00 85.69 93 LEU A N 1
ATOM 725 C CA . LEU A 1 93 ? -8.934 2.570 -1.227 1.00 85.69 93 LEU A CA 1
ATOM 726 C C . LEU A 1 93 ? -8.660 1.116 -1.606 1.00 85.69 93 LEU A C 1
ATOM 728 O O . LEU A 1 93 ? -7.500 0.790 -1.850 1.00 85.69 93 LEU A O 1
ATOM 732 N N . VAL A 1 94 ? -9.688 0.261 -1.648 1.00 84.25 94 VAL A N 1
ATOM 733 C CA . VAL A 1 94 ? -9.492 -1.195 -1.769 1.00 84.25 94 VAL A CA 1
ATOM 734 C C . VAL A 1 94 ? -9.936 -1.802 -3.091 1.00 84.25 94 VAL A C 1
ATOM 736 O O . VAL A 1 94 ? -9.550 -2.937 -3.354 1.00 84.25 94 VAL A O 1
ATOM 739 N N . ALA A 1 95 ? -10.677 -1.074 -3.941 1.00 83.25 95 ALA A N 1
ATOM 740 C CA . ALA A 1 95 ? -11.151 -1.613 -5.225 1.00 83.25 95 ALA A CA 1
ATOM 741 C C . ALA A 1 95 ? -10.014 -2.174 -6.093 1.00 83.25 95 ALA A C 1
ATOM 743 O O . ALA A 1 95 ? -10.194 -3.179 -6.771 1.00 83.25 95 ALA A O 1
ATOM 744 N N . ASP A 1 96 ? -8.839 -1.555 -5.999 1.00 83.75 96 ASP A N 1
ATOM 745 C CA . ASP A 1 96 ? -7.685 -1.857 -6.836 1.00 83.75 96 ASP A CA 1
ATOM 746 C C . ASP A 1 96 ? -6.485 -2.355 -6.009 1.00 83.75 96 ASP A C 1
ATOM 748 O O . ASP A 1 96 ? -5.347 -2.225 -6.437 1.00 83.75 96 ASP A O 1
ATOM 752 N N . ILE A 1 97 ? -6.671 -2.887 -4.792 1.00 86.31 97 ILE A N 1
ATOM 753 C CA . ILE A 1 97 ? -5.525 -3.303 -3.950 1.00 86.31 97 ILE A CA 1
ATOM 754 C C . ILE A 1 97 ? -4.665 -4.384 -4.622 1.00 86.31 97 ILE A C 1
ATOM 756 O O . ILE A 1 97 ? -3.442 -4.372 -4.483 1.00 86.31 97 ILE A O 1
ATOM 760 N N . SER A 1 98 ? -5.295 -5.296 -5.368 1.00 81.75 98 SER A N 1
ATOM 761 C CA . SER A 1 98 ? -4.643 -6.477 -5.946 1.00 81.75 98 SER A CA 1
ATOM 762 C C . SER A 1 98 ? -3.669 -6.174 -7.084 1.00 81.75 98 SER A C 1
ATOM 764 O O . SER A 1 98 ? -2.900 -7.044 -7.486 1.00 81.75 98 SER A O 1
ATOM 766 N N . ILE A 1 99 ? -3.698 -4.950 -7.605 1.00 79.75 99 ILE A N 1
ATOM 767 C CA . ILE A 1 99 ? -2.876 -4.504 -8.734 1.00 79.75 99 ILE A CA 1
ATOM 768 C C . ILE A 1 99 ? -1.819 -3.464 -8.325 1.00 79.75 99 ILE A C 1
ATOM 770 O O . ILE A 1 99 ? -1.053 -2.999 -9.169 1.00 79.75 99 ILE A O 1
ATOM 774 N N . MET A 1 100 ? -1.791 -3.063 -7.049 1.00 83.56 100 MET A N 1
ATOM 775 C CA . MET A 1 100 ? -0.820 -2.098 -6.529 1.00 83.56 100 MET A CA 1
ATOM 776 C C . MET A 1 100 ? 0.537 -2.765 -6.293 1.00 83.56 100 MET A C 1
ATOM 778 O O . MET A 1 100 ? 0.624 -3.864 -5.736 1.00 83.56 100 MET A O 1
ATOM 782 N N . GLU A 1 101 ? 1.619 -2.067 -6.642 1.00 84.44 101 GLU A N 1
ATOM 783 C CA . GLU A 1 101 ? 2.974 -2.501 -6.312 1.00 84.44 101 GLU A CA 1
ATOM 784 C C . GLU A 1 101 ? 3.256 -2.429 -4.803 1.00 84.44 101 GLU A C 1
ATOM 786 O O . GLU A 1 101 ? 2.653 -1.662 -4.048 1.00 84.44 101 GLU A O 1
ATOM 791 N N . PHE A 1 102 ? 4.255 -3.190 -4.360 1.00 89.00 102 PHE A N 1
ATOM 792 C CA . PHE A 1 102 ? 4.621 -3.311 -2.944 1.00 89.00 102 PHE A CA 1
ATOM 793 C C . PHE A 1 102 ? 4.960 -1.982 -2.258 1.00 89.00 102 PHE A C 1
ATOM 795 O O . PHE A 1 102 ? 4.572 -1.770 -1.108 1.00 89.00 102 PHE A O 1
ATOM 802 N N . ASP A 1 103 ? 5.664 -1.067 -2.936 1.00 86.88 103 ASP A N 1
ATOM 803 C CA . ASP A 1 103 ? 5.978 0.249 -2.358 1.00 86.88 103 ASP A CA 1
ATOM 804 C C . ASP A 1 103 ? 4.715 1.103 -2.172 1.00 86.88 103 ASP A C 1
ATOM 806 O O . ASP A 1 103 ? 4.540 1.750 -1.137 1.00 86.88 103 ASP A O 1
ATOM 810 N N . HIS A 1 104 ? 3.809 1.061 -3.149 1.00 88.50 104 HIS A N 1
ATOM 811 C CA . HIS A 1 104 ? 2.530 1.768 -3.117 1.00 88.50 104 HIS A CA 1
ATOM 812 C C . HIS A 1 104 ? 1.653 1.245 -1.999 1.00 88.50 104 HIS A C 1
ATOM 814 O O . HIS A 1 104 ? 1.229 2.031 -1.149 1.00 88.50 104 HIS A O 1
ATOM 820 N N . LEU A 1 105 ? 1.414 -0.064 -1.966 1.00 91.06 105 LEU A N 1
ATOM 821 C CA . LEU A 1 105 ? 0.573 -0.663 -0.940 1.00 91.06 105 LEU A CA 1
ATOM 822 C C . LEU A 1 105 ? 1.196 -0.495 0.451 1.00 91.06 105 LEU A C 1
ATOM 824 O O . LEU A 1 105 ? 0.496 -0.166 1.404 1.00 91.06 105 LEU A O 1
ATOM 828 N N . GLY A 1 106 ? 2.523 -0.604 0.568 1.00 93.88 106 GLY A N 1
ATOM 829 C CA . GLY A 1 106 ? 3.243 -0.298 1.804 1.00 93.88 106 GLY A CA 1
ATOM 830 C C . GLY A 1 106 ? 2.989 1.130 2.297 1.00 93.88 106 GLY A C 1
ATOM 831 O O . GLY A 1 106 ? 2.665 1.328 3.469 1.00 93.88 106 GLY A O 1
ATOM 832 N N . LYS A 1 107 ? 3.059 2.132 1.412 1.00 93.88 107 LYS A N 1
ATOM 833 C CA . LYS A 1 107 ? 2.743 3.532 1.747 1.00 93.88 107 LYS A CA 1
ATOM 834 C C . LYS A 1 107 ? 1.277 3.725 2.123 1.00 93.88 107 LYS A C 1
ATOM 836 O O . LYS A 1 107 ? 1.007 4.425 3.096 1.00 93.88 107 LYS A O 1
ATOM 841 N N . LEU A 1 108 ? 0.348 3.086 1.413 1.00 94.50 108 LEU A N 1
ATOM 842 C CA . LEU A 1 108 ? -1.074 3.103 1.766 1.00 94.50 108 LEU A CA 1
ATOM 843 C C . LEU A 1 108 ? -1.296 2.536 3.179 1.00 94.50 108 LEU A C 1
ATOM 845 O O . LEU A 1 108 ? -2.013 3.132 3.986 1.00 94.50 108 LEU A O 1
ATOM 849 N N . ILE A 1 109 ? -0.617 1.437 3.524 1.00 96.56 109 ILE A N 1
ATOM 850 C CA . ILE A 1 109 ? -0.684 0.862 4.870 1.00 96.56 109 ILE A CA 1
ATOM 851 C C . ILE A 1 109 ? -0.181 1.861 5.917 1.00 96.56 109 ILE A C 1
ATOM 853 O O . ILE A 1 109 ? -0.873 2.137 6.897 1.00 96.56 109 ILE A O 1
ATOM 857 N N . GLN A 1 110 ? 1.023 2.403 5.715 1.00 97.12 110 GLN A N 1
ATOM 858 C CA . GLN A 1 110 ? 1.667 3.272 6.702 1.00 97.12 110 GLN A CA 1
ATOM 859 C C . GLN A 1 110 ? 0.918 4.590 6.909 1.00 97.12 110 GLN A C 1
ATOM 861 O O . GLN A 1 110 ? 0.769 5.040 8.044 1.00 97.12 110 GLN A O 1
ATOM 866 N N . LEU A 1 111 ? 0.463 5.212 5.822 1.00 96.25 111 LEU A N 1
ATOM 867 C CA . LEU A 1 111 ? -0.089 6.566 5.844 1.00 96.25 111 LEU A CA 1
ATOM 868 C C . LEU A 1 111 ? -1.609 6.594 6.022 1.00 96.25 111 LEU A C 1
ATOM 870 O O . LEU A 1 111 ? -2.143 7.631 6.403 1.00 96.25 111 LEU A O 1
ATOM 874 N N . THR A 1 112 ? -2.315 5.490 5.761 1.00 94.38 112 THR A N 1
ATOM 875 C CA . THR A 1 112 ? -3.785 5.448 5.824 1.00 94.38 112 THR A CA 1
ATOM 876 C C . THR A 1 112 ? -4.308 4.348 6.738 1.00 94.38 112 THR A C 1
ATOM 878 O O . THR A 1 112 ? -5.006 4.668 7.698 1.00 94.38 112 THR A O 1
ATOM 881 N N . PHE A 1 113 ? -3.957 3.078 6.514 1.00 95.38 113 PHE A N 1
ATOM 882 C CA . PHE A 1 113 ? -4.522 1.981 7.318 1.00 95.38 113 PHE A CA 1
ATOM 883 C C . PHE A 1 113 ? -4.120 2.077 8.788 1.00 95.38 113 PHE A C 1
ATOM 885 O O . PHE A 1 113 ? -4.973 1.949 9.659 1.00 95.38 113 PHE A O 1
ATOM 892 N N . ILE A 1 114 ? -2.840 2.332 9.078 1.00 96.31 114 ILE A N 1
ATOM 893 C CA . ILE A 1 114 ? -2.369 2.457 10.462 1.00 96.31 114 ILE A CA 1
ATOM 894 C C . ILE A 1 114 ? -3.110 3.582 11.206 1.00 96.31 114 ILE A C 1
ATOM 896 O O . ILE A 1 114 ? -3.638 3.308 12.285 1.00 96.31 114 ILE A O 1
ATOM 900 N N . PRO A 1 115 ? -3.202 4.819 10.678 1.00 94.38 115 PRO A N 1
ATOM 901 C CA . PRO A 1 115 ? -4.017 5.857 11.302 1.00 94.38 115 PRO A CA 1
ATOM 902 C C . PRO A 1 115 ? -5.491 5.471 11.469 1.00 94.38 115 PRO A C 1
ATOM 904 O O . PRO A 1 115 ? -6.039 5.671 12.548 1.00 94.38 115 PRO A O 1
ATOM 907 N N . LEU A 1 116 ? -6.128 4.883 10.450 1.00 93.00 116 LEU A N 1
ATOM 908 C CA . LEU A 1 116 ? -7.531 4.465 10.549 1.00 93.00 116 LEU A CA 1
ATOM 909 C C . LEU A 1 116 ? -7.734 3.451 11.678 1.00 93.00 116 LEU A C 1
ATOM 911 O O . LEU A 1 116 ? -8.586 3.662 12.533 1.00 93.00 116 LEU A O 1
ATOM 915 N N . VAL A 1 117 ? -6.904 2.409 11.745 1.00 94.31 117 VAL A N 1
ATOM 916 C CA . VAL A 1 117 ? -6.968 1.395 12.808 1.00 94.31 117 VAL A CA 1
ATOM 917 C C . VAL A 1 117 ? -6.749 2.012 14.190 1.00 94.31 117 VAL A C 1
ATOM 919 O O . VAL A 1 117 ? -7.454 1.663 15.133 1.00 94.31 117 VAL A O 1
ATOM 922 N N . ARG A 1 118 ? -5.786 2.932 14.326 1.00 92.75 118 ARG A N 1
ATOM 923 C CA . ARG A 1 118 ? -5.464 3.558 15.619 1.00 92.75 118 ARG A CA 1
ATOM 924 C C . ARG A 1 118 ? -6.562 4.471 16.140 1.00 92.75 118 ARG A C 1
ATOM 926 O O . ARG A 1 118 ? -6.774 4.523 17.346 1.00 92.75 118 ARG A O 1
ATOM 933 N N . TYR A 1 119 ? -7.192 5.237 15.254 1.00 91.88 119 TYR A N 1
ATOM 934 C CA . TYR A 1 119 ? -8.033 6.361 15.662 1.00 91.88 119 TYR A CA 1
ATOM 935 C C . TYR A 1 119 ? -9.531 6.137 15.428 1.00 91.88 119 TYR A C 1
ATOM 937 O O . TYR A 1 119 ? -10.336 6.922 15.934 1.00 91.88 119 TYR A O 1
ATOM 945 N N . CYS A 1 120 ? -9.926 5.081 14.706 1.00 91.75 120 CYS A N 1
ATOM 946 C CA . CYS A 1 120 ? -11.334 4.755 14.492 1.00 91.75 120 CYS A CA 1
ATOM 947 C C . CYS A 1 120 ? -12.036 4.406 15.819 1.00 91.75 120 CYS A C 1
ATOM 949 O O . CYS A 1 120 ? -11.569 3.509 16.532 1.00 91.75 120 CYS A O 1
ATOM 951 N N . PRO A 1 121 ? -13.158 5.078 16.158 1.00 89.81 121 PRO A N 1
ATOM 952 C CA . PRO A 1 121 ? -14.002 4.709 17.288 1.00 89.81 121 PRO A CA 1
ATOM 953 C C . PRO A 1 121 ? -14.463 3.258 17.183 1.00 89.81 121 PRO A C 1
ATOM 955 O O . PRO A 1 121 ? -14.784 2.776 16.095 1.00 89.81 121 PRO A O 1
ATOM 958 N N . ARG A 1 122 ? -14.527 2.556 18.317 1.00 87.81 122 ARG A N 1
ATOM 959 C CA . ARG A 1 122 ? -14.815 1.118 18.328 1.00 87.81 122 ARG A CA 1
ATOM 960 C C . ARG A 1 122 ? -16.192 0.794 17.751 1.00 87.81 122 ARG A C 1
ATOM 962 O O . ARG A 1 122 ? -16.361 -0.247 17.132 1.00 87.81 122 ARG A O 1
ATOM 969 N N . GLU A 1 123 ? -17.145 1.701 17.901 1.00 89.06 123 GLU A N 1
ATOM 970 C CA . GLU A 1 123 ? -18.515 1.582 17.396 1.00 89.06 123 GLU A CA 1
ATOM 971 C C . GLU A 1 123 ? -18.585 1.642 15.862 1.00 89.06 123 GLU A C 1
ATOM 973 O O . GLU A 1 123 ? -19.568 1.206 15.271 1.00 89.06 123 GLU A O 1
ATOM 978 N N . ARG A 1 124 ? -17.545 2.186 15.216 1.00 90.25 124 ARG A N 1
ATOM 979 C CA . ARG A 1 124 ? -17.442 2.367 13.761 1.00 90.25 124 ARG A CA 1
ATOM 980 C C . ARG A 1 124 ? -16.467 1.390 13.101 1.00 90.25 124 ARG A C 1
ATOM 982 O O . ARG A 1 124 ? -16.305 1.426 11.885 1.00 90.25 124 ARG A O 1
ATOM 989 N N . TRP A 1 125 ? -15.820 0.515 13.874 1.00 91.12 125 TRP A N 1
ATOM 990 C CA . TRP A 1 125 ? -14.779 -0.389 13.373 1.00 91.12 125 TRP A CA 1
ATOM 991 C C . TRP A 1 125 ? -15.267 -1.326 12.270 1.00 91.12 125 TRP A C 1
ATOM 993 O O . TRP A 1 125 ? -14.569 -1.494 11.272 1.00 91.12 125 TRP A O 1
ATOM 1003 N N . ASP A 1 126 ? -16.458 -1.904 12.417 1.00 89.62 126 ASP A N 1
ATOM 1004 C CA . ASP A 1 126 ? -17.004 -2.829 11.418 1.00 89.62 126 ASP A CA 1
ATOM 1005 C C . ASP A 1 126 ? -17.200 -2.131 10.061 1.00 89.62 126 ASP A C 1
ATOM 1007 O O . ASP A 1 126 ? -16.887 -2.686 9.010 1.00 89.62 126 ASP A O 1
ATOM 1011 N N . GLU A 1 127 ? -17.646 -0.873 10.092 1.00 88.75 127 GLU A N 1
ATOM 1012 C CA . GLU A 1 127 ? -17.929 -0.050 8.912 1.00 88.75 127 GLU A CA 1
ATOM 1013 C C . GLU A 1 127 ? -16.655 0.509 8.248 1.00 88.75 127 GLU A C 1
ATOM 1015 O O . GLU A 1 127 ? -16.579 0.600 7.018 1.00 88.75 127 GLU A O 1
ATOM 1020 N N . TRP A 1 128 ? -15.666 0.912 9.050 1.00 90.00 128 TRP A N 1
ATOM 1021 C CA . TRP A 1 128 ? -14.502 1.674 8.581 1.00 90.00 128 TRP A CA 1
ATOM 1022 C C . TRP A 1 128 ? -13.201 0.886 8.506 1.00 90.00 128 TRP A C 1
ATOM 1024 O O . TRP A 1 128 ? -12.301 1.285 7.774 1.00 90.00 128 TRP A O 1
ATOM 1034 N N . VAL A 1 129 ? -13.054 -0.182 9.285 1.00 92.19 129 VAL A N 1
ATOM 1035 C CA . VAL A 1 129 ? -11.770 -0.869 9.474 1.00 92.19 129 VAL A CA 1
ATOM 1036 C C . VAL A 1 129 ? -11.854 -2.320 9.029 1.00 92.19 129 VAL A C 1
ATOM 1038 O O . VAL A 1 129 ? -10.985 -2.768 8.285 1.00 92.19 129 VAL A O 1
ATOM 1041 N N . LEU A 1 130 ? -12.890 -3.050 9.444 1.00 91.81 130 LEU A N 1
ATOM 1042 C CA . LEU A 1 130 ? -12.963 -4.497 9.245 1.00 91.81 130 LEU A CA 1
ATOM 1043 C C . LEU A 1 130 ? -12.901 -4.880 7.762 1.00 91.81 130 LEU A C 1
ATOM 1045 O O . LEU A 1 130 ? -12.038 -5.664 7.372 1.00 91.81 130 LEU A O 1
ATOM 1049 N N . LEU A 1 131 ? -13.740 -4.252 6.934 1.00 89.12 131 LEU A N 1
ATOM 1050 C CA . LEU A 1 131 ? -13.774 -4.511 5.494 1.00 89.12 131 LEU A CA 1
ATOM 1051 C C . LEU A 1 131 ? -12.433 -4.182 4.820 1.00 89.12 131 LEU A C 1
ATOM 1053 O O . LEU A 1 131 ? -11.941 -4.954 4.001 1.00 89.12 131 LEU A O 1
ATOM 1057 N N . LEU A 1 132 ? -11.811 -3.054 5.185 1.00 91.19 132 LEU A N 1
ATOM 1058 C CA . LEU A 1 132 ? -10.510 -2.655 4.639 1.00 91.19 132 LEU A CA 1
ATOM 1059 C C . LEU A 1 132 ? -9.432 -3.696 4.956 1.00 91.19 132 LEU A C 1
ATOM 1061 O O . LEU A 1 132 ? -8.654 -4.073 4.077 1.00 91.19 132 LEU A O 1
ATOM 1065 N N . LEU A 1 133 ? -9.381 -4.147 6.212 1.00 94.31 133 LEU A N 1
ATOM 1066 C CA . LEU A 1 133 ? -8.414 -5.140 6.668 1.00 94.31 133 LEU A CA 1
ATOM 1067 C C . LEU A 1 133 ? -8.632 -6.494 6.003 1.00 94.31 133 LEU A C 1
ATOM 1069 O O . LEU A 1 133 ? -7.649 -7.135 5.647 1.00 94.31 133 LEU A O 1
ATOM 1073 N N . GLU A 1 134 ? -9.882 -6.912 5.805 1.00 92.88 134 GLU A N 1
ATOM 1074 C CA . GLU A 1 134 ? -10.204 -8.166 5.125 1.00 92.88 134 GLU A CA 1
ATOM 1075 C C . GLU A 1 134 ? -9.635 -8.183 3.701 1.00 92.88 134 GLU A C 1
ATOM 1077 O O . GLU A 1 134 ? -8.851 -9.073 3.370 1.00 92.88 134 GLU A O 1
ATOM 1082 N N . TYR A 1 135 ? -9.922 -7.155 2.892 1.00 91.12 135 TYR A N 1
ATOM 1083 C CA . TYR A 1 135 ? -9.370 -7.051 1.535 1.00 91.12 135 TYR A CA 1
ATOM 1084 C C . TYR A 1 135 ? -7.842 -6.986 1.524 1.00 91.12 135 TYR A C 1
ATOM 1086 O O . TYR A 1 135 ? -7.193 -7.645 0.708 1.00 91.12 135 TYR A O 1
ATOM 1094 N N . LEU A 1 136 ? -7.256 -6.203 2.435 1.00 93.69 136 LEU A N 1
ATOM 1095 C CA . LEU A 1 136 ? -5.808 -6.070 2.519 1.00 93.69 136 LEU A CA 1
ATOM 1096 C C . LEU A 1 136 ? -5.146 -7.401 2.884 1.00 93.69 136 LEU A C 1
ATOM 1098 O O . LEU A 1 136 ? -4.188 -7.798 2.223 1.00 93.69 136 LEU A O 1
ATOM 1102 N N . PHE A 1 137 ? -5.617 -8.080 3.931 1.00 94.88 137 PHE A N 1
ATOM 1103 C CA . PHE A 1 137 ? -4.984 -9.303 4.418 1.00 94.88 137 PHE A CA 1
ATOM 1104 C C . PHE A 1 137 ? -5.226 -10.491 3.501 1.00 94.88 137 PHE A C 1
ATOM 1106 O O . PHE A 1 137 ? -4.299 -11.278 3.328 1.00 94.88 137 PHE A O 1
ATOM 1113 N N . PHE A 1 138 ? -6.393 -10.573 2.858 1.00 92.44 138 PHE A N 1
ATOM 1114 C CA . PHE A 1 138 ? -6.639 -11.560 1.811 1.00 92.44 138 PHE A CA 1
ATOM 1115 C C . PHE A 1 138 ? -5.600 -11.441 0.687 1.00 92.44 138 PHE A C 1
ATOM 1117 O O . PHE A 1 138 ? -4.967 -12.424 0.310 1.00 92.44 138 PHE A O 1
ATOM 1124 N N . TYR A 1 139 ? -5.342 -10.220 0.207 1.00 90.62 139 TYR A N 1
ATOM 1125 C CA . TYR A 1 139 ? -4.309 -9.996 -0.806 1.00 90.62 139 TYR A CA 1
ATOM 1126 C C . TYR A 1 139 ? -2.887 -10.248 -0.278 1.00 90.62 139 TYR A C 1
ATOM 1128 O O . TYR A 1 139 ? -2.077 -10.891 -0.947 1.00 90.62 139 TYR A O 1
ATOM 1136 N N . CYS A 1 140 ? -2.569 -9.755 0.924 1.00 93.19 140 CYS A N 1
ATOM 1137 C CA . CYS A 1 140 ? -1.234 -9.905 1.507 1.00 93.19 140 CYS A CA 1
ATOM 1138 C C . CYS A 1 140 ? -0.863 -11.375 1.733 1.00 93.19 140 CYS A C 1
ATOM 1140 O O . CYS A 1 140 ? 0.291 -11.739 1.522 1.00 93.19 140 CYS A O 1
ATOM 1142 N N . GLU A 1 141 ? -1.814 -12.207 2.160 1.00 92.81 141 GLU A N 1
ATOM 1143 C CA . GLU A 1 141 ? -1.593 -13.638 2.377 1.00 92.81 141 GLU A CA 1
ATOM 1144 C C . GLU A 1 141 ? -1.140 -14.328 1.087 1.00 92.81 141 GLU A C 1
ATOM 1146 O O . GLU A 1 141 ? -0.073 -14.951 1.064 1.00 92.81 141 GLU A O 1
ATOM 1151 N N . ASP A 1 142 ? -1.894 -14.150 0.000 1.00 89.94 142 ASP A N 1
ATOM 1152 C CA . ASP A 1 142 ? -1.585 -14.783 -1.280 1.00 89.94 142 ASP A CA 1
ATOM 1153 C C . ASP A 1 142 ? -0.241 -14.303 -1.844 1.00 89.94 142 ASP A C 1
ATOM 1155 O O . ASP A 1 142 ? 0.634 -15.110 -2.185 1.00 89.94 142 ASP A O 1
ATOM 1159 N N . ILE A 1 143 ? -0.021 -12.984 -1.862 1.00 89.94 143 ILE A N 1
ATOM 1160 C CA . ILE A 1 143 ? 1.171 -12.419 -2.494 1.00 89.94 143 ILE A CA 1
ATOM 1161 C C . ILE A 1 143 ? 2.443 -12.669 -1.681 1.00 89.94 143 ILE A C 1
ATOM 1163 O O . ILE A 1 143 ? 3.503 -12.909 -2.264 1.00 89.94 143 ILE A O 1
ATOM 1167 N N . PHE A 1 144 ? 2.367 -12.680 -0.344 1.00 93.50 144 PHE A N 1
ATOM 1168 C CA . PHE A 1 144 ? 3.514 -13.053 0.483 1.00 93.50 144 PHE A CA 1
ATOM 1169 C C . PHE A 1 144 ? 3.846 -14.523 0.351 1.00 93.50 144 PHE A C 1
ATOM 1171 O O . PHE A 1 144 ? 5.027 -14.854 0.232 1.00 93.50 144 PHE A O 1
ATOM 1178 N N . ARG A 1 145 ? 2.835 -15.397 0.340 1.00 92.62 145 ARG A N 1
ATOM 1179 C CA . ARG A 1 145 ? 3.041 -16.827 0.123 1.00 92.62 145 ARG A CA 1
ATOM 1180 C C . ARG A 1 145 ? 3.779 -17.059 -1.191 1.00 92.62 145 ARG A C 1
ATOM 1182 O O . ARG A 1 145 ? 4.790 -17.755 -1.193 1.00 92.62 145 ARG A O 1
ATOM 1189 N N . TYR A 1 146 ? 3.329 -16.436 -2.278 1.00 91.50 146 TYR A N 1
ATOM 1190 C CA . TYR A 1 146 ? 3.990 -16.546 -3.576 1.00 91.50 146 TYR A CA 1
ATOM 1191 C C . TYR A 1 146 ? 5.417 -15.975 -3.565 1.00 91.50 146 TYR A C 1
ATOM 1193 O O . TYR A 1 146 ? 6.360 -16.669 -3.956 1.00 91.50 146 TYR A O 1
ATOM 1201 N N . ALA A 1 147 ? 5.597 -14.737 -3.098 1.00 92.00 147 ALA A N 1
ATOM 1202 C CA . ALA A 1 147 ? 6.871 -14.030 -3.204 1.00 92.00 147 ALA A CA 1
ATOM 1203 C C . ALA A 1 147 ? 7.962 -14.625 -2.299 1.00 92.00 147 ALA A C 1
ATOM 1205 O O . ALA A 1 147 ? 9.092 -14.830 -2.743 1.00 92.00 147 ALA A O 1
ATOM 1206 N N . TRP A 1 148 ? 7.634 -14.957 -1.045 1.00 95.19 148 TRP A N 1
ATOM 1207 C CA . TRP A 1 148 ? 8.592 -15.590 -0.134 1.00 95.19 148 TRP A CA 1
ATOM 1208 C C . TRP A 1 148 ? 8.948 -17.009 -0.575 1.00 95.19 148 TRP A C 1
ATOM 1210 O O . TRP A 1 148 ? 10.121 -17.376 -0.529 1.00 95.19 148 TRP A O 1
ATOM 1220 N N . LEU A 1 149 ? 7.977 -17.798 -1.048 1.00 93.94 149 LEU A N 1
ATOM 1221 C CA . LEU A 1 149 ? 8.253 -19.151 -1.534 1.00 93.94 149 LEU A CA 1
ATOM 1222 C C . LEU A 1 149 ? 9.120 -19.129 -2.799 1.00 93.94 149 LEU A C 1
ATOM 1224 O O . LEU A 1 149 ? 10.087 -19.884 -2.891 1.00 93.94 149 LEU A O 1
ATOM 1228 N N . SER A 1 150 ? 8.821 -18.223 -3.735 1.00 91.88 150 SER A N 1
ATOM 1229 C CA . SER A 1 150 ? 9.640 -18.006 -4.935 1.00 91.88 150 SER A CA 1
ATOM 1230 C C . SER A 1 150 ? 11.061 -17.590 -4.559 1.00 91.88 150 SER A C 1
ATOM 1232 O O . SER A 1 150 ? 12.027 -18.115 -5.113 1.00 91.88 150 SER A O 1
ATOM 1234 N N . LEU A 1 151 ? 11.217 -16.709 -3.564 1.00 93.00 151 LEU A N 1
ATOM 1235 C CA . LEU A 1 151 ? 12.536 -16.287 -3.101 1.00 93.00 151 LEU A CA 1
ATOM 1236 C C . LEU A 1 151 ? 13.347 -17.463 -2.547 1.00 93.00 151 LEU A C 1
ATOM 1238 O O . LEU A 1 151 ? 14.524 -17.595 -2.874 1.00 93.00 151 LEU A O 1
ATOM 1242 N N . ILE A 1 152 ? 12.722 -18.319 -1.736 1.00 94.06 152 ILE A N 1
ATOM 1243 C CA . ILE A 1 152 ? 13.386 -19.472 -1.113 1.00 94.06 152 ILE A CA 1
ATOM 1244 C C . ILE A 1 152 ? 13.771 -20.522 -2.161 1.00 94.06 152 ILE A C 1
ATOM 1246 O O . ILE A 1 152 ? 14.873 -21.063 -2.105 1.00 94.06 152 ILE A O 1
ATOM 1250 N N . HIS A 1 153 ? 12.879 -20.825 -3.106 1.00 93.19 153 HIS A N 1
ATOM 1251 C CA . HIS A 1 153 ? 13.094 -21.908 -4.069 1.00 93.19 153 HIS A CA 1
ATOM 1252 C C . HIS A 1 153 ? 13.907 -21.491 -5.296 1.00 93.19 153 HIS A C 1
ATOM 1254 O O . HIS A 1 153 ? 14.676 -22.291 -5.822 1.00 93.19 153 HIS A O 1
ATOM 1260 N N . GLU A 1 154 ? 13.741 -20.256 -5.762 1.00 90.25 154 GLU A N 1
ATOM 1261 C CA . GLU A 1 154 ? 14.285 -19.793 -7.043 1.00 90.25 154 GLU A CA 1
ATOM 1262 C C . GLU A 1 154 ? 15.315 -18.664 -6.886 1.00 90.25 154 GLU A C 1
ATOM 1264 O O . GLU A 1 154 ? 15.924 -18.228 -7.865 1.00 90.25 154 GLU A O 1
ATOM 1269 N N . GLY A 1 155 ? 15.511 -18.145 -5.668 1.00 86.56 155 GLY A N 1
ATOM 1270 C CA . GLY A 1 155 ? 16.366 -16.981 -5.421 1.00 86.56 155 GLY A CA 1
ATOM 1271 C C . GLY A 1 155 ? 15.806 -15.678 -6.005 1.00 86.56 155 GLY A C 1
ATOM 1272 O O . GLY A 1 155 ? 16.547 -14.706 -6.159 1.00 86.56 155 GLY A O 1
ATOM 1273 N N . ARG A 1 156 ? 14.516 -15.656 -6.365 1.00 85.06 156 ARG A N 1
ATOM 1274 C CA . ARG A 1 156 ? 13.793 -14.511 -6.937 1.00 85.06 156 ARG A CA 1
ATOM 1275 C C . ARG A 1 156 ? 12.478 -14.335 -6.209 1.00 85.06 156 ARG A C 1
ATOM 1277 O O . ARG A 1 156 ? 11.667 -15.251 -6.206 1.00 85.06 156 ARG A O 1
ATOM 1284 N N . ALA A 1 157 ? 12.236 -13.157 -5.644 1.00 85.19 157 ALA A N 1
ATOM 1285 C CA . ALA A 1 157 ? 10.950 -12.904 -5.004 1.00 85.19 157 ALA A CA 1
ATOM 1286 C C . ALA A 1 157 ? 9.835 -12.651 -6.028 1.00 85.19 157 ALA A C 1
ATOM 1288 O O . ALA A 1 157 ? 8.668 -12.740 -5.659 1.00 85.19 157 ALA A O 1
ATOM 1289 N N . LYS A 1 158 ? 10.177 -12.362 -7.300 1.00 82.06 158 LYS A N 1
ATOM 1290 C CA . LYS A 1 158 ? 9.204 -12.122 -8.386 1.00 82.06 158 LYS A CA 1
ATOM 1291 C C . LYS A 1 158 ? 8.110 -11.139 -7.952 1.00 82.06 158 LYS A C 1
ATOM 1293 O O . LYS A 1 158 ? 6.924 -11.338 -8.211 1.00 82.06 158 LYS A O 1
ATOM 1298 N N . VAL A 1 159 ? 8.531 -10.118 -7.206 1.00 73.62 159 VAL A N 1
ATOM 1299 C CA . VAL A 1 159 ? 7.642 -9.119 -6.620 1.00 73.62 159 VAL A CA 1
ATOM 1300 C C . VAL A 1 159 ? 6.914 -8.392 -7.747 1.00 73.62 159 VAL A C 1
ATOM 1302 O O . VAL A 1 159 ? 7.569 -8.052 -8.735 1.00 73.62 159 VAL A O 1
ATOM 1305 N N . PRO A 1 160 ? 5.611 -8.089 -7.596 1.00 66.75 160 PRO A N 1
ATOM 1306 C CA . PRO A 1 160 ? 4.929 -7.116 -8.436 1.00 66.75 160 PRO A CA 1
ATOM 1307 C C . PRO A 1 160 ? 5.629 -5.759 -8.309 1.00 66.75 160 PRO A C 1
ATOM 1309 O O . PRO A 1 160 ? 5.340 -4.942 -7.433 1.00 66.75 160 PRO A O 1
ATOM 1312 N N . ALA A 1 161 ? 6.616 -5.544 -9.167 1.00 55.47 161 ALA A N 1
ATOM 1313 C CA . ALA A 1 161 ? 7.366 -4.312 -9.293 1.00 55.47 161 ALA A CA 1
ATOM 1314 C C . ALA A 1 161 ? 6.884 -3.574 -10.544 1.00 55.47 161 ALA A C 1
ATOM 1316 O O . ALA A 1 161 ? 7.712 -3.156 -11.337 1.00 55.47 161 ALA A O 1
ATOM 1317 N N . PHE A 1 162 ? 5.559 -3.402 -10.674 1.00 56.09 162 PHE A N 1
ATOM 1318 C CA . PHE A 1 162 ? 4.820 -2.747 -11.772 1.00 56.09 162 PHE A CA 1
ATOM 1319 C C . PHE A 1 162 ? 4.339 -3.629 -12.940 1.00 56.09 162 PHE A C 1
ATOM 1321 O O . PHE A 1 162 ? 4.800 -4.742 -13.168 1.00 56.09 162 PHE A O 1
ATOM 1328 N N . PHE A 1 163 ? 3.402 -3.044 -13.704 1.00 38.94 163 PHE A N 1
ATOM 1329 C CA . PHE A 1 163 ? 2.976 -3.411 -15.062 1.00 38.94 163 PHE A CA 1
ATOM 1330 C C . PHE A 1 163 ? 4.053 -3.085 -16.108 1.00 38.94 163 PHE A C 1
ATOM 1332 O O . PHE A 1 163 ? 3.857 -2.269 -17.015 1.00 38.94 163 PHE A O 1
ATOM 1339 N N . GLY A 1 164 ? 5.220 -3.696 -15.948 1.00 47.50 164 GLY A N 1
ATOM 1340 C CA . GLY A 1 164 ? 6.328 -3.632 -16.891 1.00 47.50 164 GLY A CA 1
ATOM 1341 C C . GLY A 1 164 ? 7.521 -4.413 -16.361 1.00 47.50 164 GLY A C 1
ATOM 1342 O O . GLY A 1 164 ? 7.701 -4.531 -15.150 1.00 47.50 164 GLY A O 1
ATOM 1343 N N . ASP A 1 165 ? 8.336 -4.950 -17.262 1.00 47.66 165 ASP A N 1
ATOM 1344 C CA . ASP A 1 165 ? 9.533 -5.679 -16.860 1.00 47.66 165 ASP A CA 1
ATOM 1345 C C . ASP A 1 165 ? 10.548 -4.715 -16.237 1.00 47.66 165 ASP A C 1
ATOM 1347 O O . ASP A 1 165 ? 10.853 -3.652 -16.785 1.00 47.66 165 ASP A O 1
ATOM 1351 N N . LEU A 1 166 ? 11.100 -5.081 -15.080 1.00 54.91 166 LEU A N 1
ATOM 1352 C CA . LEU A 1 166 ? 12.297 -4.416 -14.589 1.00 54.91 166 LEU A CA 1
ATOM 1353 C C . LEU A 1 166 ? 13.453 -4.783 -15.529 1.00 54.91 166 LEU A C 1
ATOM 1355 O O . LEU A 1 166 ? 13.884 -5.935 -15.581 1.00 54.91 166 LEU A O 1
ATOM 1359 N N . TYR A 1 167 ? 13.976 -3.803 -16.258 1.00 55.34 167 TYR A N 1
ATOM 1360 C CA . TYR A 1 167 ? 15.128 -3.995 -17.134 1.00 55.34 167 TYR A CA 1
ATOM 1361 C C . TYR A 1 167 ? 16.415 -3.680 -16.374 1.00 55.34 167 TYR A C 1
ATOM 1363 O O . TYR A 1 167 ? 16.584 -2.591 -15.831 1.00 55.34 167 TYR A O 1
ATOM 1371 N N . GLY A 1 168 ? 17.347 -4.629 -16.325 1.00 65.06 168 GLY A N 1
ATOM 1372 C CA . GLY A 1 168 ? 18.638 -4.420 -15.679 1.00 65.06 168 GLY A CA 1
ATOM 1373 C C . GLY A 1 168 ? 19.420 -5.714 -15.464 1.00 65.06 168 GLY A C 1
ATOM 1374 O O . GLY A 1 168 ? 18.910 -6.798 -15.747 1.00 65.06 168 GLY A O 1
ATOM 1375 N N . PRO A 1 169 ? 20.666 -5.619 -14.964 1.00 72.12 169 PRO A N 1
ATOM 1376 C CA . PRO A 1 169 ? 21.457 -6.789 -14.602 1.00 72.12 169 PRO A CA 1
ATOM 1377 C C . PRO A 1 169 ? 20.702 -7.667 -13.602 1.00 72.12 169 PRO A C 1
ATOM 1379 O O . PRO A 1 169 ? 20.191 -7.154 -12.605 1.00 72.12 169 PRO A O 1
ATOM 1382 N N . GLU A 1 170 ? 20.666 -8.980 -13.842 1.00 77.94 170 GLU A N 1
ATOM 1383 C CA . GLU A 1 170 ? 19.870 -9.926 -13.050 1.00 77.94 170 GLU A CA 1
ATOM 1384 C C . GLU A 1 170 ? 20.124 -9.779 -11.543 1.00 77.94 170 GLU A C 1
ATOM 1386 O O . GLU A 1 170 ? 19.175 -9.694 -10.772 1.00 77.94 170 GLU A O 1
ATOM 1391 N N . GLU A 1 171 ? 21.387 -9.655 -11.127 1.00 80.00 171 GLU A N 1
ATOM 1392 C CA . GLU A 1 171 ? 21.788 -9.453 -9.729 1.00 80.00 171 GLU A CA 1
ATOM 1393 C C . GLU A 1 171 ? 21.123 -8.225 -9.082 1.00 80.00 171 GLU A C 1
ATOM 1395 O O . GLU A 1 171 ? 20.625 -8.302 -7.955 1.00 80.00 171 GLU A O 1
ATOM 1400 N N . LYS A 1 172 ? 21.044 -7.105 -9.813 1.00 77.50 172 LYS A N 1
ATOM 1401 C CA . LYS A 1 172 ? 20.392 -5.876 -9.334 1.00 77.50 172 LYS A CA 1
ATOM 1402 C C . LYS A 1 172 ? 18.888 -6.070 -9.194 1.00 77.50 172 LYS A C 1
ATOM 1404 O O . LYS A 1 172 ? 18.309 -5.601 -8.217 1.00 77.50 172 LYS A O 1
ATOM 1409 N N . LEU A 1 173 ? 18.274 -6.801 -10.124 1.00 78.12 173 LEU A N 1
ATOM 1410 C CA . LEU A 1 173 ? 16.854 -7.145 -10.054 1.00 78.12 173 LEU A CA 1
ATOM 1411 C C . LEU A 1 173 ? 16.554 -8.025 -8.838 1.00 78.12 173 LEU A C 1
ATOM 1413 O O . LEU A 1 173 ? 15.638 -7.705 -8.086 1.00 78.12 173 LEU A O 1
ATOM 1417 N N . LYS A 1 174 ? 17.364 -9.066 -8.580 1.00 84.00 174 LYS A N 1
ATOM 1418 C CA . LYS A 1 174 ? 17.205 -9.919 -7.384 1.00 84.00 174 LYS A CA 1
ATOM 1419 C C . LYS A 1 174 ? 17.258 -9.087 -6.107 1.00 84.00 174 LYS A C 1
ATOM 1421 O O . LYS A 1 174 ? 16.416 -9.241 -5.227 1.00 84.00 174 LYS A O 1
ATOM 1426 N N . LYS A 1 175 ? 18.238 -8.184 -6.018 1.00 85.38 175 LYS A N 1
ATOM 1427 C CA . LYS A 1 175 ? 18.424 -7.327 -4.844 1.00 85.38 175 LYS A CA 1
ATOM 1428 C C . LYS A 1 175 ? 17.247 -6.367 -4.651 1.00 85.38 175 LYS A C 1
ATOM 1430 O O . LYS A 1 175 ? 16.740 -6.261 -3.540 1.00 85.38 175 LYS A O 1
ATOM 1435 N N . LEU A 1 176 ? 16.773 -5.724 -5.722 1.00 84.50 176 LEU A N 1
ATOM 1436 C CA . LEU A 1 176 ? 15.611 -4.831 -5.664 1.00 84.50 176 LEU A CA 1
ATOM 1437 C C . LEU A 1 176 ? 14.341 -5.572 -5.227 1.00 84.50 176 LEU A C 1
ATOM 1439 O O . LEU A 1 176 ? 13.622 -5.091 -4.355 1.00 84.50 176 LEU A O 1
ATOM 1443 N N . GLU A 1 177 ? 14.084 -6.753 -5.793 1.00 87.69 177 GLU A N 1
ATOM 1444 C CA . GLU A 1 177 ? 12.944 -7.596 -5.419 1.00 87.69 177 GLU A CA 1
ATOM 1445 C C . GLU A 1 177 ? 12.954 -7.952 -3.926 1.00 87.69 177 GLU A C 1
ATOM 1447 O O . GLU A 1 177 ? 11.925 -7.850 -3.258 1.00 87.69 177 GLU A O 1
ATOM 1452 N N . VAL A 1 178 ? 14.116 -8.334 -3.386 1.00 90.62 178 VAL A N 1
ATOM 1453 C CA . VAL A 1 178 ? 14.271 -8.661 -1.961 1.00 90.62 178 VAL A CA 1
ATOM 1454 C C . VAL A 1 178 ? 14.014 -7.438 -1.081 1.00 90.62 178 VAL A C 1
ATOM 1456 O O . VAL A 1 178 ? 13.262 -7.535 -0.112 1.00 90.62 178 VAL A O 1
ATOM 1459 N N . GLU A 1 179 ? 14.581 -6.279 -1.421 1.00 90.25 179 GLU A N 1
ATOM 1460 C CA . GLU A 1 179 ? 14.370 -5.047 -0.651 1.00 90.25 179 GLU A CA 1
ATOM 1461 C C . GLU A 1 179 ? 12.897 -4.613 -0.651 1.00 90.25 179 GLU A C 1
ATOM 1463 O O . GLU A 1 179 ? 12.352 -4.253 0.398 1.00 90.25 179 GLU A O 1
ATOM 1468 N N . LEU A 1 180 ? 12.214 -4.710 -1.798 1.00 90.12 180 LEU A N 1
ATOM 1469 C CA . LEU A 1 180 ? 10.781 -4.430 -1.902 1.00 90.12 180 LEU A CA 1
ATOM 1470 C C . LEU A 1 180 ? 9.951 -5.397 -1.052 1.00 90.12 180 LEU A C 1
ATOM 1472 O O . LEU A 1 180 ? 9.091 -4.947 -0.289 1.00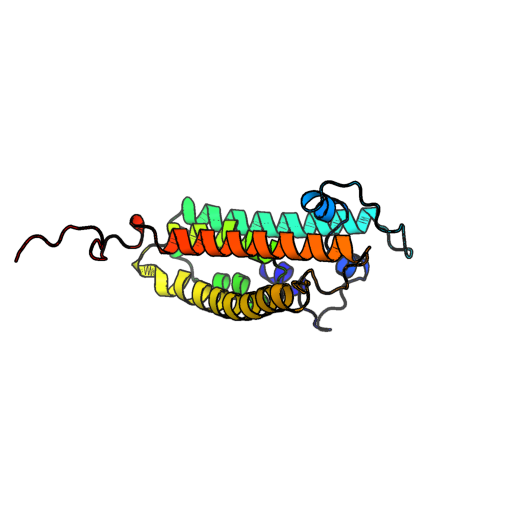 90.12 180 LEU A O 1
ATOM 1476 N N . LEU A 1 181 ? 10.226 -6.704 -1.131 1.00 93.12 181 LEU A N 1
ATOM 1477 C CA . LEU A 1 181 ? 9.534 -7.718 -0.331 1.00 93.12 181 LEU A CA 1
ATOM 1478 C C . LEU A 1 181 ? 9.725 -7.475 1.170 1.00 93.12 181 LEU A C 1
ATOM 1480 O O . LEU A 1 181 ? 8.752 -7.493 1.929 1.00 93.12 181 LEU A O 1
ATOM 1484 N N . ILE A 1 182 ? 10.955 -7.199 1.609 1.00 94.25 182 ILE A N 1
ATOM 1485 C CA . ILE A 1 182 ? 11.261 -6.925 3.017 1.00 94.25 182 ILE A CA 1
ATOM 1486 C C . ILE A 1 182 ? 10.561 -5.644 3.481 1.00 94.25 182 ILE A C 1
ATOM 1488 O O . ILE A 1 182 ? 9.950 -5.631 4.553 1.00 94.25 182 ILE A O 1
ATOM 1492 N N . LYS A 1 183 ? 10.622 -4.559 2.698 1.00 94.06 183 LYS A N 1
ATOM 1493 C CA . LYS A 1 183 ? 9.971 -3.284 3.040 1.00 94.06 183 LYS A CA 1
ATOM 1494 C C . LYS A 1 183 ? 8.453 -3.435 3.148 1.00 94.06 183 LYS A C 1
ATOM 1496 O O . LYS A 1 183 ? 7.847 -2.902 4.084 1.00 94.06 183 LYS A O 1
ATOM 1501 N N . PHE A 1 184 ? 7.843 -4.182 2.233 1.00 94.69 184 PHE A N 1
ATOM 1502 C CA . PHE A 1 184 ? 6.406 -4.429 2.260 1.00 94.69 184 PHE A CA 1
ATOM 1503 C C . PHE A 1 184 ? 6.005 -5.335 3.429 1.00 94.69 184 PHE A C 1
ATOM 1505 O O . PHE A 1 184 ? 5.101 -4.983 4.187 1.00 94.69 184 PHE A O 1
ATOM 1512 N N . THR A 1 185 ? 6.763 -6.408 3.680 1.00 96.19 185 THR A N 1
ATOM 1513 C CA . THR A 1 185 ? 6.589 -7.271 4.863 1.00 96.19 185 THR A CA 1
ATOM 1514 C C . THR A 1 185 ? 6.651 -6.449 6.151 1.00 96.19 185 THR A C 1
ATOM 1516 O O . THR A 1 185 ? 5.764 -6.551 6.991 1.00 96.19 185 THR A O 1
ATOM 1519 N N . ARG A 1 186 ? 7.636 -5.549 6.291 1.00 97.44 186 ARG A N 1
ATOM 1520 C CA . ARG A 1 186 ? 7.725 -4.626 7.439 1.00 97.44 186 ARG A CA 1
ATOM 1521 C C . ARG A 1 186 ? 6.505 -3.716 7.556 1.00 97.44 186 ARG A C 1
ATOM 1523 O O . ARG A 1 186 ? 6.066 -3.446 8.669 1.00 97.44 186 ARG A O 1
ATOM 1530 N N . SER A 1 187 ? 5.954 -3.250 6.436 1.00 97.62 187 SER A N 1
ATOM 1531 C CA . SER A 1 187 ? 4.764 -2.392 6.445 1.00 97.62 187 SER A CA 1
ATOM 1532 C C . SER A 1 187 ? 3.541 -3.133 6.989 1.00 97.62 187 SER A C 1
ATOM 1534 O O . SER A 1 187 ? 2.847 -2.602 7.857 1.00 97.62 187 SER A O 1
ATOM 1536 N N . VAL A 1 188 ? 3.326 -4.378 6.550 1.00 97.38 188 VAL A N 1
ATOM 1537 C CA . VAL A 1 188 ? 2.248 -5.241 7.060 1.00 97.38 188 VAL A CA 1
ATOM 1538 C C . VAL A 1 188 ? 2.484 -5.613 8.526 1.00 97.38 188 VAL A C 1
ATOM 1540 O O . VAL A 1 188 ? 1.573 -5.486 9.341 1.00 97.38 188 VAL A O 1
ATOM 1543 N N . SER A 1 189 ? 3.712 -5.967 8.912 1.00 97.88 189 SER A N 1
ATOM 1544 C CA . SER A 1 189 ? 4.057 -6.240 10.315 1.00 97.88 189 SER A CA 1
ATOM 1545 C C . SER A 1 189 ? 3.820 -5.036 11.228 1.00 97.88 189 SER A C 1
ATOM 1547 O O . SER A 1 189 ? 3.360 -5.206 12.354 1.00 97.88 189 SER A O 1
ATOM 1549 N N . SER A 1 190 ? 4.086 -3.812 10.763 1.00 97.94 190 SER A N 1
ATOM 1550 C CA . SER A 1 190 ? 3.763 -2.592 11.514 1.00 97.94 190 SER A CA 1
ATOM 1551 C C . SER A 1 190 ? 2.259 -2.433 11.735 1.00 97.94 190 SER A C 1
ATOM 1553 O O . SER A 1 190 ? 1.852 -2.045 12.828 1.00 97.94 190 SER A O 1
ATOM 1555 N N . LEU A 1 191 ? 1.431 -2.763 10.740 1.00 97.81 191 LEU A N 1
ATOM 1556 C CA . LEU A 1 191 ? -0.025 -2.762 10.890 1.00 97.81 191 LEU A CA 1
ATOM 1557 C C . LEU A 1 191 ? -0.492 -3.833 11.883 1.00 97.81 191 LEU A C 1
ATOM 1559 O O . LEU A 1 191 ? -1.266 -3.527 12.785 1.00 97.81 191 LEU A O 1
ATOM 1563 N N . LEU A 1 192 ? 0.027 -5.058 11.775 1.00 96.94 192 LEU A N 1
ATOM 1564 C CA . LEU A 1 192 ? -0.272 -6.141 12.719 1.00 96.94 192 LEU A CA 1
ATOM 1565 C C . LEU A 1 192 ? 0.139 -5.779 14.149 1.00 96.94 192 LEU A C 1
ATOM 1567 O O . LEU A 1 192 ? -0.614 -6.020 15.086 1.00 96.94 192 LEU A O 1
ATOM 1571 N N . LYS A 1 193 ? 1.298 -5.133 14.324 1.00 96.06 193 LYS A N 1
ATOM 1572 C CA . LYS A 1 193 ? 1.745 -4.625 15.626 1.00 96.06 193 LYS A CA 1
ATOM 1573 C C . LYS A 1 193 ? 0.759 -3.616 16.213 1.00 96.06 193 LYS A C 1
ATOM 1575 O O . LYS A 1 193 ? 0.535 -3.625 17.416 1.00 96.06 193 LYS A O 1
ATOM 1580 N N . VAL A 1 194 ? 0.206 -2.734 15.382 1.00 95.44 194 VAL A N 1
ATOM 1581 C CA . VAL A 1 194 ? -0.829 -1.790 15.815 1.00 95.44 194 VAL A CA 1
ATOM 1582 C C . VAL A 1 194 ? -2.088 -2.542 16.217 1.00 95.44 194 VAL A C 1
ATOM 1584 O O . VAL A 1 194 ? -2.579 -2.311 17.309 1.00 95.44 194 VAL A O 1
ATOM 1587 N N . LEU A 1 195 ? -2.562 -3.474 15.389 1.00 94.19 195 LEU A N 1
ATOM 1588 C CA . LEU A 1 195 ? -3.747 -4.283 15.685 1.00 94.19 195 LEU A CA 1
ATOM 1589 C C . LEU A 1 195 ? -3.607 -5.108 16.964 1.00 94.19 195 LEU A C 1
ATOM 1591 O O . LEU A 1 195 ? -4.608 -5.343 17.626 1.00 94.19 195 LEU A O 1
ATOM 1595 N N . ALA A 1 196 ? -2.390 -5.525 17.308 1.00 91.44 196 ALA A N 1
ATOM 1596 C CA . ALA A 1 196 ? -2.074 -6.270 18.521 1.00 91.44 196 ALA A CA 1
ATOM 1597 C C . ALA A 1 196 ? -1.741 -5.374 19.731 1.00 91.44 196 ALA A C 1
ATOM 1599 O O . ALA A 1 196 ? -1.328 -5.894 20.766 1.00 91.44 196 ALA A O 1
ATOM 1600 N N . SER A 1 197 ? -1.862 -4.044 19.626 1.00 90.88 197 SER A N 1
ATOM 1601 C CA . SER A 1 197 ? -1.534 -3.154 20.743 1.00 90.88 197 SER A CA 1
ATOM 1602 C C . SER A 1 197 ? -2.519 -3.320 21.901 1.00 90.88 197 SER A C 1
ATOM 1604 O O . SER A 1 197 ? -3.710 -3.565 21.696 1.00 90.88 197 SER A O 1
ATOM 1606 N N . GLU A 1 198 ? -2.034 -3.140 23.130 1.00 84.75 198 GLU A N 1
ATOM 1607 C CA . GLU A 1 198 ? -2.877 -3.165 24.333 1.00 84.75 198 GLU A CA 1
ATOM 1608 C C . GLU A 1 198 ? -3.987 -2.113 24.275 1.00 84.75 198 GLU A C 1
ATOM 1610 O O . GLU A 1 198 ? -5.104 -2.370 24.704 1.00 84.75 198 GLU A O 1
ATOM 1615 N N . GLU A 1 199 ? -3.721 -0.949 23.679 1.00 84.62 199 GLU A N 1
ATOM 1616 C CA . GLU A 1 199 ? -4.710 0.121 23.503 1.00 84.62 199 GLU A CA 1
ATOM 1617 C C . GLU A 1 199 ? -5.972 -0.384 22.786 1.00 84.62 199 GLU A C 1
ATOM 1619 O O . GLU A 1 199 ? -7.090 -0.091 23.212 1.00 84.62 199 GLU A O 1
ATOM 1624 N N . LEU A 1 200 ? -5.797 -1.192 21.733 1.00 83.19 200 LEU A N 1
ATOM 1625 C CA . LEU A 1 200 ? -6.896 -1.763 20.950 1.00 83.19 200 LEU A CA 1
ATOM 1626 C C . LEU A 1 200 ? -7.439 -3.078 21.523 1.00 83.19 200 LEU A C 1
ATOM 1628 O O . LEU A 1 200 ? -8.529 -3.501 21.142 1.00 83.19 200 LEU A O 1
ATOM 1632 N N . ASN A 1 201 ? -6.705 -3.710 22.441 1.00 81.31 201 ASN A N 1
ATOM 1633 C CA . ASN A 1 201 ? -7.016 -5.032 22.990 1.00 81.31 201 ASN A CA 1
ATOM 1634 C C . ASN A 1 201 ? -7.128 -5.047 24.520 1.00 81.31 201 ASN A C 1
ATOM 1636 O O . ASN A 1 201 ? -7.018 -6.102 25.135 1.00 81.31 201 ASN A O 1
ATOM 1640 N N . SER A 1 202 ? -7.388 -3.900 25.145 1.00 75.75 202 SER A N 1
ATOM 1641 C CA . SER A 1 202 ? -7.436 -3.740 26.608 1.00 75.75 202 SER A CA 1
ATOM 1642 C C . SER A 1 202 ? -8.514 -4.583 27.302 1.00 75.75 202 SER A C 1
ATOM 1644 O O . SER A 1 202 ? -8.456 -4.785 28.511 1.00 75.75 202 SER A O 1
ATOM 1646 N N . GLY A 1 203 ? -9.492 -5.092 26.544 1.00 71.62 203 GLY A N 1
ATOM 1647 C CA . GLY A 1 203 ? -10.505 -6.034 27.022 1.00 71.62 203 GLY A CA 1
ATOM 1648 C C . GLY A 1 203 ? -10.090 -7.510 26.977 1.00 71.62 203 GLY A C 1
ATOM 1649 O O . GLY A 1 203 ? -10.871 -8.357 27.409 1.00 71.62 203 GLY A O 1
ATOM 1650 N N . LEU A 1 204 ? -8.911 -7.843 26.437 1.00 71.25 204 LEU A N 1
ATOM 1651 C CA . LEU A 1 204 ? -8.394 -9.210 26.435 1.00 71.25 204 LEU A CA 1
ATOM 1652 C C . LEU A 1 204 ? -7.687 -9.521 27.764 1.00 71.25 204 LEU A C 1
ATOM 1654 O O . LEU A 1 204 ? -7.025 -8.650 28.328 1.00 71.25 204 LEU A O 1
ATOM 1658 N N . PRO A 1 205 ? -7.805 -10.759 28.275 1.00 70.94 205 PRO A N 1
ATOM 1659 C CA . PRO A 1 205 ? -7.086 -11.168 29.472 1.00 70.94 205 PRO A CA 1
ATOM 1660 C C . PRO A 1 205 ? -5.574 -11.103 29.232 1.00 70.94 205 PRO A C 1
ATOM 1662 O O . PRO A 1 205 ? -5.078 -11.604 28.221 1.00 70.94 205 PRO A O 1
ATOM 1665 N N . ASP A 1 206 ? -4.846 -10.507 30.176 1.00 68.00 206 ASP A N 1
ATOM 1666 C CA . ASP A 1 206 ? -3.389 -10.428 30.118 1.00 68.00 206 ASP A CA 1
ATOM 1667 C C . ASP A 1 206 ? -2.785 -11.837 30.237 1.00 68.00 206 ASP A C 1
ATOM 1669 O O . ASP A 1 206 ? -2.868 -12.491 31.279 1.00 68.00 206 ASP A O 1
ATOM 1673 N N . LEU A 1 207 ? -2.183 -12.310 29.143 1.00 65.81 207 LEU A N 1
ATOM 1674 C CA . LEU A 1 207 ? -1.539 -13.623 29.050 1.00 65.81 207 LEU A CA 1
ATOM 1675 C C . LEU A 1 207 ? -0.296 -13.739 29.946 1.00 65.81 207 LEU A C 1
ATOM 1677 O O . LEU A 1 207 ? 0.141 -14.856 30.225 1.00 65.81 207 LEU A O 1
ATOM 1681 N N . ASN A 1 208 ? 0.264 -12.610 30.392 1.00 65.00 208 ASN A N 1
ATOM 1682 C CA . ASN A 1 208 ? 1.394 -12.549 31.316 1.00 65.00 208 ASN A CA 1
ATOM 1683 C C . ASN A 1 208 ? 0.961 -12.332 32.769 1.00 65.00 208 ASN A C 1
ATOM 1685 O O . ASN A 1 208 ? 1.823 -12.298 33.652 1.00 65.00 208 ASN A O 1
ATOM 1689 N N . CYS A 1 209 ? -0.343 -12.209 33.040 1.00 56.69 209 CYS A N 1
ATOM 1690 C CA . CYS A 1 209 ? -0.825 -12.187 34.409 1.00 56.69 209 CYS A CA 1
ATOM 1691 C C . CYS A 1 209 ? -0.484 -13.549 35.038 1.00 56.69 209 CYS A C 1
ATOM 1693 O O . CYS A 1 209 ? -0.933 -14.584 34.525 1.00 56.69 209 CYS A O 1
ATOM 1695 N N . PRO A 1 210 ? 0.335 -13.595 36.110 1.00 55.38 210 PRO A N 1
ATOM 1696 C CA . PRO A 1 210 ? 0.536 -14.832 36.840 1.00 55.38 210 PRO A CA 1
ATOM 1697 C C . PRO A 1 210 ? -0.850 -15.337 37.211 1.00 55.38 210 PRO A C 1
ATOM 1699 O O . PRO A 1 210 ? -1.661 -14.552 37.701 1.00 55.38 210 PRO A O 1
ATOM 1702 N N . LYS A 1 211 ? -1.135 -16.617 36.947 1.00 54.81 211 LYS A N 1
ATOM 1703 C CA . LYS A 1 211 ? -2.367 -17.253 37.418 1.00 54.81 211 LYS A CA 1
ATOM 1704 C C . LYS A 1 211 ? -2.436 -17.020 38.926 1.00 54.81 211 LYS A C 1
ATOM 1706 O O . LYS A 1 211 ? -1.751 -17.707 39.674 1.00 54.81 211 LYS A O 1
ATOM 1711 N N . SER A 1 212 ? -3.177 -16.011 39.367 1.00 55.75 212 SER A N 1
ATOM 1712 C CA . SER A 1 212 ? -3.474 -15.850 40.779 1.00 55.75 212 SER A CA 1
ATOM 1713 C C . SER A 1 212 ? -4.433 -16.974 41.107 1.00 55.75 212 SER A C 1
ATOM 1715 O O . SER A 1 212 ? -5.505 -17.049 40.502 1.00 55.75 212 SER A O 1
ATOM 1717 N N . ASP A 1 213 ? -3.978 -17.851 41.991 1.00 50.06 213 ASP A N 1
ATOM 1718 C CA . ASP A 1 213 ? -4.708 -18.994 42.510 1.00 50.06 213 ASP A CA 1
ATOM 1719 C C . ASP A 1 213 ? -6.158 -18.603 42.833 1.00 50.06 213 ASP A C 1
ATOM 1721 O O . ASP A 1 213 ? -6.418 -17.758 43.695 1.00 50.06 213 ASP A O 1
ATOM 1725 N N . LEU A 1 214 ? -7.080 -19.213 42.092 1.00 41.03 214 LEU A N 1
ATOM 1726 C CA . LEU A 1 214 ? -8.516 -19.249 42.341 1.00 41.03 214 LEU A CA 1
ATOM 1727 C C . LEU A 1 214 ? -8.896 -20.713 42.538 1.00 41.03 214 LEU A C 1
ATOM 1729 O O . LEU A 1 214 ? -8.501 -21.531 41.672 1.00 41.03 214 LEU A O 1
#

Secondary structure (DSSP, 8-state):
-HHHHHHTT--STTS---HHHHHHTSPPHHHHHHHS-S---PPP-SSS-HHHHHHHHHHHHHHHHHHHHHHHHHHHH-GGGGGS-THHHHHHHHTTGGG--HHHHHHHIIIIIHHHHHHS-GGGHIIIIIHHHHHHHHHHHHHHHHHHHHHHHHS-------SS---S-HHHHHHHHHHHHHHHHHHHHHHHHHHT-HHHHTTS--TTS-----

Sequence (214 aa):
ILHFIHMAWMDHSAYDLPEIVRRAKLMSTMEISTFLAENNTLPDNDGVDAIRVDAIGTCLRKIRETGYNVIGLCANVGRSIFELDSSLFNHALVADISIMEFDHLGKLIQLTFIPLVRYCPRERWDEWVLLLLEYLFFYCEDIFRYAWLSLIHEGRAKVPAFFGDLYGPEEKLKKLEVELLIKFTRSVSSLLKVLASEELNSGLPDLNCPKSDL

InterPro domains:
  IPR011989 Armadillo-like helical [G3DSA:1.25.10.10] (1-211)
  IPR045065 Exportin-1/5 [PTHR11223] (1-207)
  IPR045478 Exportin-5, C-terminal domain [PF19273] (2-205)

Foldseek 3Di:
DLLVLLVLLDPDPPDPDPVLSQLLCAQDQVNLCVLVVDNDDDDDDPPHPNVSSPVNNVVSVVVNLVVLQVQLVCLVPPLVVLVDQQPVVLCSLQVRLLRDFLVSNLSSLVRHLLSCLQRHDPVSCVRHHVSNVVSNVVNVVVLLVQQVVCCVPPVASVGCSGPDDDDDDPVSNSSSRVSSSVSSVVSVVVSVCSCPDCVNVVVDPDPPPPPPDD